Protein AF-A0A9P8KQV3-F1 (afdb_monomer_lite)

Foldseek 3Di:
DDDDDPLVPDLPFPDDDPPDDPVNSVVVSVVLVVLPVVFDAPDLPPCPPDDLVRLLVVLLVLLCVLCVLLPHHCVVQVVLSVLLSVLLSVQVLSVQPALCRGSCNVVLQVLLLVQLLVCLVPQFQKEAALNSLSSNLSSCVPPVHQDPLPDPSLVSCLQSVRNQQNNVNSVPHDPVQPHQEIEAAPHGRDGPNSDQDPPGDSVDDPDPDDDHHHRDPDHHYTDNVRDGVSSVSSVVSSVPSVPSRRPDPDPDDDDDDPVLVVVLVVLVVVLVDDDDPVVSVVSVVVSVVVVVVVVVVVVD

pLDDT: mean 70.96, std 19.81, range [28.23, 97.12]

Radius of gyration: 21.99 Å; chains: 1; bounding box: 55×60×49 Å

Structure (mmCIF, N/CA/C/O backbone):
data_AF-A0A9P8KQV3-F1
#
_entry.id   AF-A0A9P8KQV3-F1
#
loop_
_atom_site.group_PDB
_atom_site.id
_atom_site.type_symbol
_atom_site.label_atom_id
_atom_site.label_alt_id
_atom_site.label_comp_id
_atom_site.label_asym_id
_atom_site.label_entity_id
_atom_site.label_seq_id
_atom_site.pdbx_PDB_ins_code
_atom_site.Cartn_x
_atom_site.Cartn_y
_atom_site.Cartn_z
_atom_site.occupancy
_atom_site.B_iso_or_equiv
_atom_site.auth_seq_id
_atom_site.auth_comp_id
_atom_site.auth_asym_id
_atom_site.auth_atom_id
_atom_site.pdbx_PDB_model_num
ATOM 1 N N . MET A 1 1 ? 1.731 30.401 -21.287 1.00 30.38 1 MET A N 1
ATOM 2 C CA . MET A 1 1 ? 1.733 29.161 -20.480 1.00 30.38 1 MET A CA 1
ATOM 3 C C . MET A 1 1 ? 3.179 28.710 -20.386 1.00 30.38 1 MET A C 1
ATOM 5 O O . MET A 1 1 ? 3.728 28.278 -21.390 1.00 30.38 1 MET A O 1
ATOM 9 N N . SER A 1 2 ? 3.841 28.991 -19.261 1.00 29.38 2 SER A N 1
ATOM 10 C CA . SER A 1 2 ? 5.284 28.765 -19.115 1.00 29.38 2 SER A CA 1
ATOM 11 C C . SER A 1 2 ? 5.550 27.296 -18.797 1.00 29.38 2 SER A C 1
ATOM 13 O O . SER A 1 2 ? 5.055 26.784 -17.795 1.00 29.38 2 SER A O 1
ATOM 15 N N . SER A 1 3 ? 6.300 26.632 -19.675 1.00 31.38 3 SER A N 1
ATOM 16 C CA . SER A 1 3 ? 6.872 25.305 -19.456 1.00 31.38 3 SER A CA 1
ATOM 17 C C . SER A 1 3 ? 7.945 25.427 -18.379 1.00 31.38 3 SER A C 1
ATOM 19 O O . SER A 1 3 ? 9.087 25.754 -18.703 1.00 31.38 3 SER A O 1
ATOM 21 N N . ARG A 1 4 ? 7.587 25.185 -17.113 1.00 30.44 4 ARG A N 1
ATOM 22 C CA . ARG A 1 4 ? 8.593 25.062 -16.056 1.00 30.44 4 ARG A CA 1
ATOM 23 C C . ARG A 1 4 ? 9.502 23.888 -16.382 1.00 30.44 4 ARG A C 1
ATOM 25 O O . ARG A 1 4 ? 9.044 22.768 -16.611 1.00 30.44 4 ARG A O 1
ATOM 32 N N . LYS A 1 5 ? 10.785 24.191 -16.507 1.00 34.16 5 LYS A N 1
ATOM 33 C CA . LYS A 1 5 ? 11.828 23.232 -16.847 1.00 34.16 5 LYS A CA 1
ATOM 34 C C . LYS A 1 5 ? 12.205 22.465 -15.580 1.00 34.16 5 LYS A C 1
ATOM 36 O O . LYS A 1 5 ? 12.221 23.035 -14.500 1.00 34.16 5 LYS A O 1
ATOM 41 N N . TRP A 1 6 ? 12.495 21.172 -15.691 1.00 37.47 6 TRP A N 1
ATOM 42 C CA . TRP A 1 6 ? 12.699 20.282 -14.535 1.00 37.47 6 TRP A CA 1
ATOM 43 C C . TRP A 1 6 ? 13.888 20.662 -13.628 1.00 37.47 6 TRP A C 1
ATOM 45 O O . TRP A 1 6 ? 13.963 20.178 -12.507 1.00 37.47 6 TRP A O 1
ATOM 55 N N . TRP A 1 7 ? 14.774 21.558 -14.074 1.00 42.19 7 TRP A N 1
ATOM 56 C CA . TRP A 1 7 ? 15.847 22.153 -13.264 1.00 42.19 7 TRP A CA 1
ATOM 57 C C . TRP A 1 7 ? 15.416 23.384 -12.444 1.00 42.19 7 TRP A C 1
ATOM 59 O O . TRP A 1 7 ? 16.234 23.961 -11.740 1.00 42.19 7 TRP A O 1
ATOM 69 N N . GLU A 1 8 ? 14.154 23.817 -12.534 1.00 38.34 8 GLU A N 1
ATOM 70 C CA . GLU A 1 8 ? 13.587 24.900 -11.709 1.00 38.34 8 GLU A CA 1
ATOM 71 C C . GLU A 1 8 ? 13.090 24.412 -10.335 1.00 38.34 8 GLU A C 1
ATOM 73 O O . GLU A 1 8 ? 12.609 25.219 -9.544 1.00 38.34 8 GLU A O 1
ATOM 78 N N . ASN A 1 9 ? 13.216 23.114 -10.035 1.00 38.56 9 ASN A N 1
ATOM 79 C CA . ASN A 1 9 ? 13.086 22.576 -8.682 1.00 38.56 9 ASN A CA 1
ATOM 80 C C . ASN A 1 9 ? 14.498 22.297 -8.145 1.00 38.56 9 ASN A C 1
ATOM 82 O O . ASN A 1 9 ? 15.040 21.226 -8.431 1.00 38.56 9 ASN A O 1
ATOM 86 N N . PRO A 1 10 ? 15.129 23.244 -7.430 1.00 37.19 10 PRO A N 1
ATOM 87 C CA . PRO A 1 10 ? 16.448 23.008 -6.869 1.00 37.19 10 PRO A CA 1
ATOM 88 C C . PRO A 1 10 ? 16.379 21.875 -5.842 1.00 37.19 10 PRO A C 1
ATOM 90 O O . PRO A 1 10 ? 15.454 21.801 -5.032 1.00 37.19 10 PRO A O 1
ATOM 93 N N . ILE A 1 11 ? 17.396 21.013 -5.849 1.00 43.12 11 ILE A N 1
ATOM 94 C CA . ILE A 1 11 ? 17.641 19.999 -4.814 1.00 43.12 11 ILE A CA 1
ATOM 95 C C . ILE A 1 11 ? 18.286 20.686 -3.605 1.00 43.12 11 ILE A C 1
ATOM 97 O O . ILE A 1 11 ? 19.280 20.246 -3.037 1.00 43.12 11 ILE A O 1
ATOM 101 N N . VAL A 1 12 ? 17.725 21.822 -3.215 1.00 35.22 12 VAL A N 1
ATOM 102 C CA . VAL A 1 12 ? 18.048 22.421 -1.938 1.00 35.22 12 VAL A CA 1
ATOM 103 C C . VAL A 1 12 ? 17.192 21.675 -0.928 1.00 35.22 12 VAL A C 1
ATOM 105 O O . VAL A 1 12 ? 16.012 21.949 -0.715 1.00 35.22 12 VAL A O 1
ATOM 108 N N . THR A 1 13 ? 17.801 20.610 -0.417 1.00 39.94 13 THR A N 1
ATOM 109 C CA . THR A 1 13 ? 17.342 19.791 0.698 1.00 39.94 13 THR A CA 1
ATOM 110 C C . THR A 1 13 ? 16.882 20.666 1.860 1.00 39.94 13 THR A C 1
ATOM 112 O O . THR A 1 13 ? 17.369 21.778 2.046 1.00 39.94 13 THR A O 1
ATOM 115 N N . ILE A 1 14 ? 15.978 20.124 2.675 1.00 38.59 14 ILE A N 1
ATOM 116 C CA . ILE A 1 14 ? 15.282 20.760 3.810 1.00 38.59 14 ILE A CA 1
ATOM 117 C C . ILE A 1 14 ? 16.231 21.321 4.909 1.00 38.59 14 ILE A C 1
ATOM 119 O O . ILE A 1 14 ? 15.761 21.950 5.850 1.00 38.59 14 ILE A O 1
ATOM 123 N N . ASP A 1 15 ? 17.554 21.237 4.726 1.00 41.16 15 ASP A N 1
ATOM 124 C CA . ASP A 1 15 ? 18.604 21.823 5.570 1.00 41.16 15 ASP A CA 1
ATOM 125 C C . ASP A 1 15 ? 19.653 22.641 4.779 1.00 41.16 15 ASP A C 1
ATOM 127 O O . ASP A 1 15 ? 20.849 22.577 5.068 1.00 41.16 15 ASP A O 1
ATOM 131 N N . ALA A 1 16 ? 19.263 23.428 3.769 1.00 44.72 16 ALA A N 1
ATOM 132 C CA . ALA A 1 16 ? 20.151 24.515 3.342 1.00 44.72 16 ALA A CA 1
ATOM 133 C C . ALA A 1 16 ? 20.373 25.467 4.528 1.00 44.72 16 ALA A C 1
ATOM 135 O O . ALA A 1 16 ? 19.387 25.918 5.127 1.00 44.72 16 ALA A O 1
ATOM 136 N N . PRO A 1 17 ? 21.626 25.821 4.869 1.00 48.84 17 PRO A N 1
ATOM 137 C CA . PRO A 1 17 ? 21.883 26.977 5.711 1.00 48.84 17 PRO A CA 1
ATOM 138 C C . PRO A 1 17 ? 21.038 28.144 5.201 1.00 48.84 17 PRO A C 1
ATOM 140 O O . PRO A 1 17 ? 21.088 28.472 4.016 1.00 48.84 17 PRO A O 1
ATOM 143 N N . ARG A 1 18 ? 20.251 28.770 6.085 1.00 54.28 18 ARG A N 1
ATOM 144 C CA . ARG A 1 18 ? 19.343 29.885 5.737 1.00 54.28 18 ARG A CA 1
ATOM 145 C C . ARG A 1 18 ? 20.077 31.115 5.176 1.00 54.28 18 ARG A C 1
ATOM 147 O O . ARG A 1 18 ? 19.432 32.078 4.769 1.00 54.28 18 ARG A O 1
ATOM 154 N N . ASP A 1 19 ? 21.403 31.038 5.132 1.00 61.66 19 ASP A N 1
ATOM 155 C CA . ASP A 1 19 ? 22.348 32.103 4.849 1.00 61.66 19 ASP A CA 1
ATOM 156 C C . ASP A 1 19 ? 23.247 31.751 3.643 1.00 61.66 19 ASP A C 1
ATOM 158 O O . ASP A 1 19 ? 24.305 32.355 3.467 1.00 61.66 19 ASP A O 1
ATOM 162 N N . LEU A 1 20 ? 22.874 30.750 2.833 1.00 56.66 20 LEU A N 1
ATOM 163 C CA . LEU A 1 20 ? 23.585 30.447 1.590 1.00 56.66 20 LEU A CA 1
ATOM 164 C C . LEU A 1 20 ? 23.499 31.649 0.644 1.00 56.66 20 LEU A C 1
ATOM 166 O O . LEU A 1 20 ? 22.420 32.076 0.233 1.00 56.66 20 LEU A O 1
ATOM 170 N N . ASP A 1 21 ? 24.663 32.199 0.316 1.00 77.44 21 ASP A N 1
ATOM 171 C CA . ASP A 1 21 ? 24.817 33.229 -0.702 1.00 77.44 21 ASP A CA 1
ATOM 172 C C . ASP A 1 21 ? 24.262 32.710 -2.048 1.00 77.44 21 ASP A C 1
ATOM 174 O O . ASP A 1 21 ? 24.645 31.612 -2.468 1.00 77.44 21 ASP A O 1
ATOM 178 N N . PRO A 1 22 ? 23.381 33.454 -2.749 1.00 75.25 22 PRO A N 1
ATOM 179 C CA . PRO A 1 22 ? 22.820 33.029 -4.035 1.00 75.25 22 PRO A CA 1
ATOM 180 C C . PRO A 1 22 ? 23.866 32.613 -5.078 1.00 75.25 22 PRO A C 1
ATOM 182 O O . PRO A 1 22 ? 23.593 31.786 -5.951 1.00 75.25 22 PRO A O 1
ATOM 185 N N . GLU A 1 23 ? 25.073 33.180 -5.012 1.00 73.69 23 GLU A N 1
ATOM 186 C CA . GLU A 1 23 ? 26.164 32.798 -5.908 1.00 73.69 23 GLU A CA 1
ATOM 187 C C . GLU A 1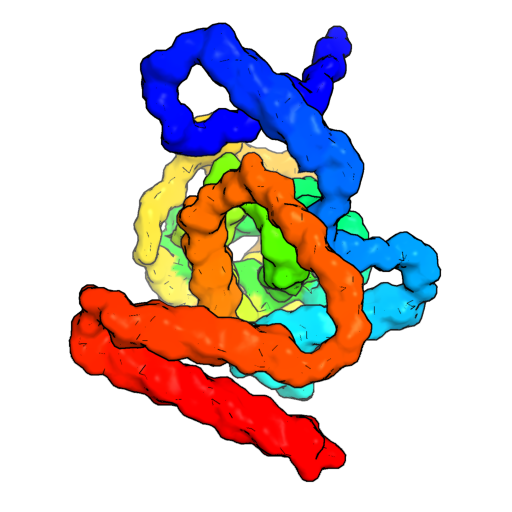 23 ? 26.748 31.418 -5.566 1.00 73.69 23 GLU A C 1
ATOM 189 O O . GLU A 1 23 ? 27.017 30.624 -6.472 1.00 73.69 23 GLU A O 1
ATOM 194 N N . GLN A 1 24 ? 26.851 31.095 -4.276 1.00 68.50 24 GLN A N 1
ATOM 195 C CA . GLN A 1 24 ? 27.268 29.786 -3.774 1.00 68.50 24 GLN A CA 1
ATOM 196 C C . GLN A 1 24 ? 26.239 28.703 -4.135 1.00 68.50 24 GLN A C 1
ATOM 198 O O . GLN A 1 24 ? 26.609 27.656 -4.666 1.00 68.50 24 GLN A O 1
ATOM 203 N N . GLU A 1 25 ? 24.945 28.985 -3.953 1.00 65.50 25 GLU A N 1
ATOM 204 C CA . GLU A 1 25 ? 23.854 28.081 -4.345 1.00 65.50 25 GLU A CA 1
ATOM 205 C C . GLU A 1 25 ? 23.888 27.773 -5.853 1.00 65.50 25 GLU A C 1
ATOM 207 O O . GLU A 1 25 ? 23.725 26.626 -6.278 1.00 65.50 25 GLU A O 1
ATOM 212 N N . ARG A 1 26 ? 24.142 28.787 -6.693 1.00 73.38 26 ARG A N 1
ATOM 213 C CA . ARG A 1 26 ? 24.277 28.592 -8.143 1.00 73.38 26 ARG A CA 1
ATOM 214 C C . ARG A 1 26 ? 25.461 27.685 -8.484 1.00 73.38 26 ARG A C 1
ATOM 216 O O . ARG A 1 26 ? 25.313 26.802 -9.328 1.00 73.38 26 ARG A O 1
ATOM 223 N N . LEU A 1 27 ? 26.617 27.900 -7.856 1.00 73.38 27 LEU A N 1
ATOM 224 C CA . LEU A 1 27 ? 27.826 27.107 -8.104 1.00 73.38 27 LEU A CA 1
ATOM 225 C C . LEU A 1 27 ? 27.640 25.643 -7.693 1.00 73.38 27 LEU A C 1
ATOM 227 O O . LEU A 1 27 ? 27.988 24.749 -8.464 1.00 73.38 27 LEU A O 1
ATOM 231 N N . GLU A 1 28 ? 27.032 25.398 -6.534 1.00 62.53 28 GLU A N 1
ATOM 232 C CA . GLU A 1 28 ? 26.744 24.048 -6.040 1.00 62.53 28 GLU A CA 1
ATOM 233 C C . GLU A 1 28 ? 25.730 23.321 -6.936 1.00 62.53 28 GLU A C 1
ATOM 235 O O . GLU A 1 28 ? 25.930 22.155 -7.285 1.00 62.53 28 GLU A O 1
ATOM 240 N N . ASN A 1 29 ? 24.693 24.021 -7.408 1.00 60.88 29 ASN A N 1
ATOM 241 C CA . ASN A 1 29 ? 23.736 23.475 -8.371 1.00 60.88 29 ASN A CA 1
ATOM 242 C C . ASN A 1 29 ? 24.379 23.169 -9.737 1.00 60.88 29 ASN A C 1
ATOM 244 O O . ASN A 1 29 ? 24.060 22.152 -10.356 1.00 60.88 29 ASN A O 1
ATOM 248 N N . GLU A 1 30 ? 25.299 24.010 -10.221 1.00 70.44 30 GLU A N 1
ATOM 249 C CA . GLU A 1 30 ? 26.054 23.754 -11.456 1.00 70.44 30 GLU A CA 1
ATOM 250 C C . GLU A 1 30 ? 27.018 22.566 -11.312 1.00 70.44 30 GLU A C 1
ATOM 252 O O . GLU A 1 30 ? 27.188 21.785 -12.253 1.00 70.44 30 GLU A O 1
ATOM 257 N N . GLU A 1 31 ? 27.652 22.409 -10.150 1.00 63.47 31 GLU A N 1
ATOM 258 C CA . GLU A 1 31 ? 28.525 21.276 -9.845 1.00 63.47 31 GLU A CA 1
ATOM 259 C C . GLU A 1 31 ? 27.729 19.972 -9.733 1.00 63.47 31 GLU A C 1
ATOM 261 O O . GLU A 1 31 ? 28.084 18.971 -10.362 1.00 63.47 31 GLU A O 1
ATOM 266 N N . TYR A 1 32 ? 26.592 20.002 -9.040 1.00 57.72 32 TYR A N 1
ATOM 267 C CA . TYR A 1 32 ? 25.662 18.882 -8.986 1.00 57.72 32 TYR A CA 1
ATOM 268 C C . TYR A 1 32 ? 25.134 18.508 -10.378 1.00 57.72 32 TYR A C 1
ATOM 270 O O . TYR A 1 32 ? 25.142 17.334 -10.753 1.00 57.72 32 TYR A O 1
ATOM 278 N N . ALA A 1 33 ? 24.755 19.494 -11.198 1.00 60.09 33 ALA A N 1
ATOM 279 C CA . ALA A 1 33 ? 24.315 19.253 -12.569 1.00 60.09 33 ALA A CA 1
ATOM 280 C C . ALA A 1 33 ? 25.393 18.534 -13.392 1.00 60.09 33 ALA A C 1
ATOM 282 O O . ALA A 1 33 ? 25.069 17.593 -14.114 1.00 60.09 33 ALA A O 1
ATOM 283 N N . LYS A 1 34 ? 26.673 18.912 -13.245 1.00 68.94 34 LYS A N 1
ATOM 284 C CA . LYS A 1 34 ? 27.807 18.221 -13.890 1.00 68.94 34 LYS A CA 1
ATOM 285 C C . LYS A 1 34 ? 27.967 16.786 -13.392 1.00 68.94 34 LYS A C 1
ATOM 287 O O . LYS A 1 34 ? 28.206 15.900 -14.206 1.00 68.94 34 LYS A O 1
ATOM 292 N N . LEU A 1 35 ? 27.807 16.553 -12.090 1.00 55.28 35 LEU A N 1
ATOM 293 C CA . LEU A 1 35 ? 27.873 15.218 -11.491 1.00 55.28 35 LEU A CA 1
ATOM 294 C C . LEU A 1 35 ? 26.721 14.305 -11.956 1.00 55.28 35 LEU A C 1
ATOM 296 O O . LEU A 1 35 ? 26.889 13.088 -12.025 1.00 55.28 35 LEU A O 1
ATOM 300 N N . MET A 1 36 ? 25.576 14.881 -12.328 1.00 48.97 36 MET A N 1
ATOM 301 C CA . MET A 1 36 ? 24.421 14.152 -12.861 1.00 48.97 36 MET A CA 1
ATOM 302 C C . MET A 1 36 ? 24.525 13.824 -14.358 1.00 48.97 36 MET A C 1
ATOM 304 O O . MET A 1 36 ? 23.830 12.920 -14.832 1.00 48.97 36 MET A O 1
ATOM 308 N N . VAL A 1 37 ? 25.394 14.498 -15.124 1.00 47.91 37 VAL A N 1
ATOM 309 C CA . VAL A 1 37 ? 25.596 14.185 -16.549 1.00 47.91 37 VAL A CA 1
ATOM 310 C C . VAL A 1 37 ? 26.218 12.792 -16.688 1.00 47.91 37 VAL A C 1
ATOM 312 O O . VAL A 1 37 ? 27.402 12.587 -16.444 1.00 47.91 37 VAL A O 1
ATOM 315 N N . GLY A 1 38 ? 25.411 11.819 -17.116 1.00 43.44 38 GLY A N 1
ATOM 316 C CA . GLY A 1 38 ? 25.844 10.434 -17.331 1.00 43.44 38 GLY A CA 1
ATOM 317 C C . GLY A 1 38 ? 25.706 9.519 -16.111 1.00 43.44 38 GLY A C 1
ATOM 318 O O . GLY A 1 38 ? 25.962 8.319 -16.232 1.00 43.44 38 GLY A O 1
ATOM 319 N N . TYR A 1 39 ? 25.245 10.036 -14.968 1.00 42.56 39 TYR A N 1
ATOM 320 C CA . TYR A 1 39 ? 24.884 9.200 -13.828 1.00 42.56 39 TYR A CA 1
ATOM 321 C C . TYR A 1 39 ? 23.640 8.368 -14.164 1.00 42.56 39 TYR A C 1
ATOM 323 O O . TYR A 1 39 ? 22.553 8.898 -14.398 1.00 42.56 39 TYR A O 1
ATOM 331 N N . ARG A 1 40 ? 23.797 7.041 -14.193 1.00 45.00 40 ARG A N 1
ATOM 332 C CA . ARG A 1 40 ? 22.670 6.106 -14.127 1.00 45.00 40 ARG A CA 1
ATOM 333 C C . ARG A 1 40 ? 22.486 5.731 -12.660 1.00 45.00 40 ARG A C 1
ATOM 335 O O . ARG A 1 40 ? 23.416 5.141 -12.105 1.00 45.00 40 ARG A O 1
ATOM 342 N N . PRO A 1 41 ? 21.328 6.024 -12.044 1.00 47.62 41 PRO A N 1
ATOM 343 C CA . PRO A 1 41 ? 21.047 5.597 -10.682 1.00 47.62 41 PRO A CA 1
ATOM 344 C C . PRO A 1 41 ? 21.327 4.095 -10.548 1.00 47.62 41 PRO A C 1
ATOM 346 O O . PRO A 1 41 ? 20.946 3.329 -11.448 1.00 47.62 41 PRO A O 1
ATOM 349 N N . PRO A 1 42 ? 21.997 3.641 -9.476 1.00 39.28 42 PRO A N 1
ATOM 350 C CA . PRO A 1 42 ? 22.219 2.226 -9.264 1.00 39.28 42 PRO A CA 1
ATOM 351 C C . PRO A 1 42 ? 20.855 1.529 -9.201 1.00 39.28 42 PRO A C 1
ATOM 353 O O . PRO A 1 42 ? 20.088 1.701 -8.261 1.00 39.28 42 PRO A O 1
ATOM 356 N N . SER A 1 43 ? 20.570 0.719 -10.225 1.00 41.69 43 SER A N 1
ATOM 357 C CA . SER A 1 43 ? 19.449 -0.228 -10.323 1.00 41.69 43 SER A CA 1
ATOM 358 C C . SER A 1 43 ? 18.045 0.272 -10.707 1.00 41.69 43 SER A C 1
ATOM 360 O O . SER A 1 43 ? 17.048 -0.340 -10.319 1.00 41.69 43 SER A O 1
ATOM 362 N N . ALA A 1 44 ? 17.913 1.212 -11.645 1.00 44.97 44 ALA A N 1
ATOM 363 C CA . ALA A 1 44 ? 16.771 1.090 -12.557 1.00 44.97 44 ALA A CA 1
ATOM 364 C C . ALA A 1 44 ? 17.015 -0.159 -13.425 1.00 44.97 44 ALA A C 1
ATOM 366 O O . ALA A 1 44 ? 17.629 -0.064 -14.484 1.00 44.97 44 ALA A O 1
ATOM 367 N N . ARG A 1 45 ? 16.631 -1.360 -12.948 1.00 53.91 45 ARG A N 1
ATOM 368 C CA . ARG A 1 45 ? 16.526 -2.538 -13.827 1.00 53.91 45 ARG A CA 1
ATOM 369 C C . ARG A 1 45 ? 15.651 -2.094 -14.982 1.00 53.91 45 ARG A C 1
ATOM 371 O O . ARG A 1 45 ? 14.478 -1.805 -14.760 1.00 53.91 45 ARG A O 1
ATOM 378 N N . ASP A 1 46 ? 16.251 -1.925 -16.147 1.00 58.09 46 ASP A N 1
ATOM 379 C CA . ASP A 1 46 ? 15.528 -1.481 -17.316 1.00 58.09 46 ASP A CA 1
ATOM 380 C C . ASP A 1 46 ? 14.605 -2.632 -17.716 1.00 58.09 46 ASP A C 1
ATOM 382 O O . ASP A 1 46 ? 15.059 -3.683 -18.162 1.00 58.09 46 ASP A O 1
ATOM 386 N N . TYR A 1 47 ? 13.317 -2.476 -17.418 1.00 66.31 47 TYR A N 1
ATOM 387 C CA . TYR A 1 47 ? 12.292 -3.446 -17.786 1.00 66.31 47 TYR A CA 1
ATOM 388 C C . TYR A 1 47 ? 11.789 -3.192 -19.215 1.00 66.31 47 TYR A C 1
ATOM 390 O O . TYR A 1 47 ? 10.802 -3.793 -19.633 1.00 66.31 47 TYR A O 1
ATOM 398 N N . THR A 1 48 ? 12.445 -2.314 -19.988 1.00 65.31 48 THR A N 1
ATOM 399 C CA . THR A 1 48 ? 12.125 -2.157 -21.406 1.00 65.31 48 THR A CA 1
ATOM 400 C C . THR A 1 48 ? 12.382 -3.464 -22.161 1.00 65.31 48 THR A C 1
ATOM 402 O O . THR A 1 48 ? 13.418 -4.110 -22.023 1.00 65.31 48 THR A O 1
ATOM 405 N N . GLY A 1 49 ? 11.396 -3.888 -22.955 1.00 68.50 49 GLY A N 1
ATOM 406 C CA . GLY A 1 49 ? 11.510 -5.068 -23.815 1.00 68.50 49 GLY A CA 1
ATOM 407 C C . GLY A 1 49 ? 11.225 -6.421 -23.153 1.00 68.50 49 GLY A C 1
ATOM 408 O O . GLY A 1 49 ? 11.402 -7.440 -23.818 1.00 68.50 49 GLY A O 1
ATOM 409 N N . ILE A 1 50 ? 10.757 -6.469 -21.898 1.00 80.12 50 ILE A N 1
ATOM 410 C CA . ILE A 1 50 ? 10.272 -7.729 -21.306 1.00 80.12 50 ILE A CA 1
ATOM 411 C C . ILE A 1 50 ? 8.930 -8.144 -21.925 1.00 80.12 50 ILE A C 1
ATOM 413 O O . ILE A 1 50 ? 8.089 -7.301 -22.247 1.00 80.12 50 ILE A O 1
ATOM 417 N N . SER A 1 51 ? 8.710 -9.451 -22.092 1.00 85.06 51 SER A N 1
ATOM 418 C CA . SER A 1 51 ? 7.419 -9.955 -22.575 1.00 85.06 51 SER A CA 1
ATOM 419 C C . SER A 1 51 ? 6.313 -9.743 -21.532 1.00 85.06 51 SER A C 1
ATOM 421 O O . SER A 1 51 ? 6.580 -9.567 -20.341 1.00 85.06 51 SER A O 1
ATOM 423 N N . LYS A 1 52 ? 5.045 -9.811 -21.957 1.00 83.62 52 LYS A N 1
ATOM 424 C CA . LYS A 1 52 ? 3.896 -9.730 -21.037 1.00 83.62 52 LYS A CA 1
ATOM 425 C C . LYS A 1 52 ? 3.954 -10.812 -19.948 1.00 83.62 52 LYS A C 1
ATOM 427 O O . LYS A 1 52 ? 3.691 -10.523 -18.788 1.00 83.62 52 LYS A O 1
ATOM 432 N N . GLU A 1 53 ? 4.343 -12.029 -20.316 1.00 86.31 53 GLU A N 1
ATOM 433 C CA . GLU A 1 53 ? 4.480 -13.167 -19.396 1.00 86.31 53 GLU A CA 1
ATOM 434 C C . GLU A 1 53 ? 5.608 -12.941 -18.381 1.00 86.31 53 GLU A C 1
ATOM 436 O O . GLU A 1 53 ? 5.457 -13.222 -17.194 1.00 86.31 53 GLU A O 1
ATOM 441 N N . GLN A 1 54 ? 6.732 -12.372 -18.827 1.00 86.88 54 GLN A N 1
ATOM 442 C CA . GLN A 1 54 ? 7.841 -12.012 -17.942 1.00 86.88 54 GLN A CA 1
ATOM 443 C C . GLN A 1 54 ? 7.466 -10.871 -16.992 1.00 86.88 54 GLN A C 1
ATOM 445 O O . GLN A 1 54 ? 7.859 -10.900 -15.827 1.00 86.88 54 GLN A O 1
ATOM 450 N N . HIS A 1 55 ? 6.694 -9.889 -17.466 1.00 85.81 55 HIS A N 1
ATOM 451 C CA . HIS A 1 55 ? 6.169 -8.805 -16.636 1.00 85.81 55 HIS A CA 1
ATOM 452 C C . HIS A 1 55 ? 5.289 -9.354 -15.509 1.00 85.81 55 HIS A C 1
ATOM 454 O O . HIS A 1 55 ? 5.495 -9.015 -14.344 1.00 85.81 55 HIS A O 1
ATOM 460 N N . GLU A 1 56 ? 4.355 -10.246 -15.836 1.00 92.12 56 GLU A N 1
ATOM 461 C CA . GLU A 1 56 ? 3.465 -10.867 -14.856 1.00 92.12 56 GLU A CA 1
ATOM 462 C C . GLU A 1 56 ? 4.237 -11.714 -13.834 1.00 92.12 56 GLU A C 1
ATOM 464 O O . GLU A 1 56 ? 4.061 -11.523 -12.632 1.00 92.12 56 GLU A O 1
ATOM 469 N N . ALA A 1 57 ? 5.168 -12.562 -14.285 1.00 92.12 57 ALA A N 1
ATOM 470 C CA . ALA A 1 57 ? 5.991 -13.387 -13.399 1.00 92.12 57 ALA A CA 1
ATOM 471 C C . ALA A 1 57 ? 6.862 -12.551 -12.440 1.00 92.12 57 ALA A C 1
ATOM 473 O O . ALA A 1 57 ? 7.034 -12.899 -11.269 1.00 92.12 57 ALA A O 1
ATOM 474 N N . GLN A 1 58 ? 7.399 -11.421 -12.908 1.00 90.88 58 GLN A N 1
ATOM 475 C CA . GLN A 1 58 ? 8.171 -10.510 -12.062 1.00 90.88 58 GLN A CA 1
ATOM 476 C C . GLN A 1 58 ? 7.283 -9.789 -11.044 1.00 90.88 58 GLN A C 1
ATOM 478 O O . GLN A 1 58 ? 7.642 -9.729 -9.867 1.00 90.88 58 GLN A O 1
ATOM 483 N N . CYS A 1 59 ? 6.109 -9.298 -11.457 1.00 93.44 59 CYS A N 1
ATOM 484 C CA . CYS A 1 59 ? 5.114 -8.748 -10.535 1.00 93.44 59 CYS A CA 1
ATOM 485 C C . CYS A 1 59 ? 4.696 -9.785 -9.485 1.00 93.44 59 CYS A C 1
ATOM 487 O O . CYS A 1 59 ? 4.628 -9.457 -8.303 1.00 93.44 59 CYS A O 1
ATOM 489 N N . GLN A 1 60 ? 4.498 -11.043 -9.881 1.00 96.31 60 GLN A N 1
ATOM 490 C CA . GLN A 1 60 ? 4.171 -12.133 -8.967 1.00 96.31 60 GLN A CA 1
ATOM 491 C C . GLN A 1 60 ? 5.251 -12.337 -7.896 1.00 96.31 60 GLN A C 1
ATOM 493 O O . GLN A 1 60 ? 4.926 -12.414 -6.712 1.00 96.31 60 GLN A O 1
ATOM 498 N N . ALA A 1 61 ? 6.529 -12.371 -8.283 1.00 93.81 61 ALA A N 1
ATOM 499 C CA . ALA A 1 61 ? 7.635 -12.505 -7.334 1.00 93.81 61 ALA A CA 1
ATOM 500 C C . ALA A 1 61 ? 7.719 -11.317 -6.356 1.00 93.81 61 ALA A C 1
ATOM 502 O O . ALA A 1 61 ? 7.971 -11.494 -5.165 1.00 93.81 61 ALA A O 1
ATOM 503 N N . LEU A 1 62 ? 7.477 -10.100 -6.842 1.00 92.94 62 LEU A N 1
ATOM 504 C CA . LEU A 1 62 ? 7.496 -8.887 -6.022 1.00 92.94 62 LEU A CA 1
ATOM 505 C C . LEU A 1 62 ? 6.334 -8.824 -5.028 1.00 92.94 62 LEU A C 1
ATOM 507 O O . LEU A 1 62 ? 6.526 -8.455 -3.867 1.00 92.94 62 LEU A O 1
ATOM 511 N N . VAL A 1 63 ? 5.141 -9.228 -5.461 1.00 96.19 63 VAL A N 1
ATOM 512 C CA . VAL A 1 63 ? 3.979 -9.350 -4.578 1.00 96.19 63 VAL A CA 1
ATOM 513 C C . VAL A 1 63 ? 4.220 -10.443 -3.538 1.00 96.19 63 VAL A C 1
ATOM 515 O O . VAL A 1 63 ? 3.933 -10.215 -2.369 1.00 96.19 63 VAL A O 1
ATOM 518 N N . ALA A 1 64 ? 4.828 -11.577 -3.903 1.00 95.94 64 ALA A N 1
ATOM 519 C CA . ALA A 1 64 ? 5.174 -12.629 -2.939 1.00 95.94 64 ALA A CA 1
ATOM 520 C C . ALA A 1 64 ? 6.144 -12.119 -1.862 1.00 95.94 64 ALA A C 1
ATOM 522 O O . ALA A 1 64 ? 5.901 -12.296 -0.670 1.00 95.94 64 ALA A O 1
ATOM 523 N N . ASN A 1 65 ? 7.186 -11.386 -2.263 1.00 92.25 65 ASN A N 1
ATOM 524 C CA . ASN A 1 65 ? 8.091 -10.731 -1.317 1.00 92.25 65 ASN A CA 1
ATOM 525 C C . ASN A 1 65 ? 7.358 -9.728 -0.415 1.00 92.25 65 ASN A C 1
ATOM 527 O O . ASN A 1 65 ? 7.671 -9.620 0.768 1.00 92.25 65 ASN A O 1
ATOM 531 N N . THR A 1 66 ? 6.375 -9.008 -0.959 1.00 94.69 66 THR A N 1
ATOM 532 C CA . THR A 1 66 ? 5.564 -8.055 -0.192 1.00 94.69 66 THR A CA 1
ATOM 533 C C . THR A 1 66 ? 4.691 -8.764 0.843 1.00 94.69 66 THR A C 1
ATOM 535 O O . THR A 1 66 ? 4.652 -8.323 1.986 1.00 94.69 66 THR A O 1
ATOM 538 N N . PHE A 1 67 ? 4.064 -9.888 0.482 1.00 94.69 67 PHE A N 1
ATOM 539 C CA . PHE A 1 67 ? 3.312 -10.741 1.409 1.00 94.69 67 PHE A CA 1
ATOM 540 C C . PHE A 1 67 ? 4.203 -11.241 2.554 1.00 94.69 67 PHE A C 1
ATOM 542 O O . PHE A 1 67 ? 3.856 -11.086 3.721 1.00 94.69 67 PHE A O 1
ATOM 549 N N . HIS A 1 68 ? 5.409 -11.722 2.244 1.00 92.00 68 HIS A N 1
ATOM 550 C CA . HIS A 1 68 ? 6.367 -12.131 3.273 1.00 92.00 68 HIS A CA 1
ATOM 551 C C . HIS A 1 68 ? 6.840 -10.970 4.159 1.00 92.00 68 HIS A C 1
ATOM 553 O O . HIS A 1 68 ? 7.057 -11.158 5.352 1.00 92.00 68 HIS A O 1
ATOM 559 N N . MET A 1 69 ? 6.977 -9.759 3.612 1.00 88.88 69 MET A N 1
ATOM 560 C CA . MET A 1 69 ? 7.357 -8.562 4.373 1.00 88.88 69 MET A CA 1
ATOM 561 C C . MET A 1 69 ? 6.293 -8.137 5.397 1.00 88.88 69 MET A C 1
ATOM 563 O O . MET A 1 69 ? 6.634 -7.514 6.406 1.00 88.88 69 MET A O 1
ATOM 567 N N . ILE A 1 70 ? 5.030 -8.484 5.144 1.00 91.88 70 ILE A N 1
ATOM 568 C CA . ILE A 1 70 ? 3.906 -8.314 6.075 1.00 91.88 70 ILE A CA 1
ATOM 569 C C . ILE A 1 70 ? 3.562 -9.613 6.824 1.00 91.88 70 ILE A C 1
ATOM 571 O O . ILE A 1 70 ? 2.497 -9.696 7.420 1.00 91.88 70 ILE A O 1
ATOM 575 N N . GLU A 1 71 ? 4.463 -10.600 6.774 1.00 90.81 71 GLU A N 1
ATOM 576 C CA . GLU A 1 71 ? 4.389 -11.930 7.401 1.00 90.81 71 GLU A CA 1
ATOM 577 C C . GLU A 1 71 ? 3.094 -12.719 7.116 1.00 90.81 71 GLU A C 1
ATOM 579 O O . GLU A 1 71 ? 2.626 -13.495 7.945 1.00 90.81 71 GLU A O 1
ATOM 584 N N . ILE A 1 72 ? 2.545 -12.570 5.906 1.00 93.12 72 ILE A N 1
ATOM 585 C CA . ILE A 1 72 ? 1.438 -13.389 5.394 1.00 93.12 72 ILE A CA 1
ATOM 586 C C . ILE A 1 72 ? 1.970 -14.416 4.389 1.00 93.12 72 ILE A C 1
ATOM 588 O O . ILE A 1 72 ? 2.784 -14.085 3.520 1.00 93.12 72 ILE A O 1
ATOM 592 N N . ASP A 1 73 ? 1.483 -15.659 4.465 1.00 94.44 73 ASP A N 1
ATOM 593 C CA . ASP A 1 73 ? 1.729 -16.660 3.426 1.00 94.44 73 ASP A CA 1
ATOM 594 C C . ASP A 1 73 ? 0.765 -16.436 2.240 1.00 94.44 73 ASP A C 1
ATOM 596 O O . ASP A 1 73 ? -0.459 -16.526 2.398 1.00 94.44 73 ASP A O 1
ATOM 600 N N . PRO A 1 74 ? 1.263 -16.140 1.023 1.00 94.62 74 PRO A N 1
ATOM 601 C CA . PRO A 1 74 ? 0.402 -15.989 -0.149 1.00 94.62 74 PRO A CA 1
ATOM 602 C C . PRO A 1 74 ? -0.391 -17.261 -0.494 1.00 94.62 74 PRO A C 1
ATOM 604 O O . PRO A 1 74 ? -1.426 -17.160 -1.161 1.00 94.62 74 PRO A O 1
ATOM 607 N N . ALA A 1 75 ? 0.059 -18.443 -0.057 1.00 95.81 75 ALA A N 1
ATOM 608 C CA . ALA A 1 75 ? -0.636 -19.707 -0.280 1.00 95.81 75 ALA A CA 1
ATOM 609 C C . ALA A 1 75 ? -1.973 -19.797 0.471 1.00 95.81 75 ALA A C 1
ATOM 611 O O . ALA A 1 75 ? -2.900 -20.420 -0.052 1.00 95.81 75 ALA A O 1
ATOM 612 N N . ASP A 1 76 ? -2.095 -19.130 1.622 1.00 96.38 76 ASP A N 1
ATOM 613 C CA . ASP A 1 76 ? -3.321 -19.097 2.430 1.00 96.38 76 ASP A CA 1
ATOM 614 C C . ASP A 1 76 ? -4.353 -18.101 1.874 1.00 96.38 76 ASP A C 1
ATOM 616 O O . ASP A 1 76 ? -5.557 -18.237 2.086 1.00 96.38 76 ASP A O 1
ATOM 620 N N . HIS A 1 77 ? -3.898 -17.132 1.072 1.00 96.25 77 HIS A N 1
ATOM 621 C CA . HIS A 1 77 ? -4.716 -16.041 0.534 1.00 96.25 77 HIS A CA 1
ATOM 622 C C . HIS A 1 77 ? -4.654 -15.956 -1.001 1.00 96.25 77 HIS A C 1
ATOM 624 O O . HIS A 1 77 ? -4.588 -14.867 -1.574 1.00 96.25 77 HIS A O 1
ATOM 630 N N . GLN A 1 78 ? -4.703 -17.097 -1.702 1.00 96.38 78 GLN A N 1
ATOM 631 C CA . GLN A 1 78 ? -4.413 -17.177 -3.148 1.00 96.38 78 GLN A CA 1
ATOM 632 C C . GLN A 1 78 ? -5.246 -16.232 -4.025 1.00 96.38 78 GLN A C 1
ATOM 634 O O . GLN A 1 78 ? -4.729 -15.656 -4.984 1.00 96.38 78 GLN A O 1
ATOM 639 N N . ALA A 1 79 ? -6.540 -16.074 -3.730 1.00 95.00 79 ALA A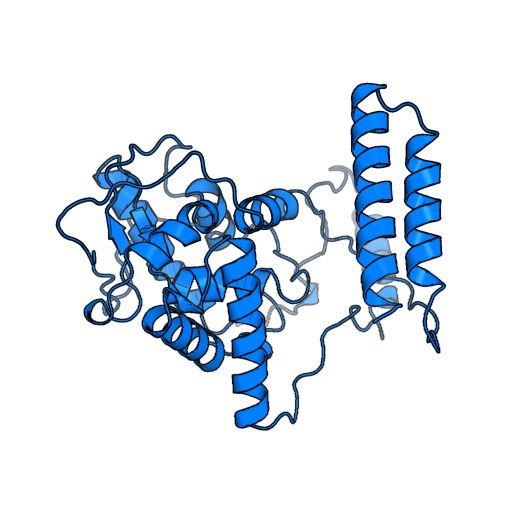 N 1
ATOM 640 C CA . ALA A 1 79 ? -7.417 -15.196 -4.503 1.00 95.00 79 ALA A CA 1
ATOM 641 C C . ALA A 1 79 ? -7.026 -13.717 -4.337 1.00 95.0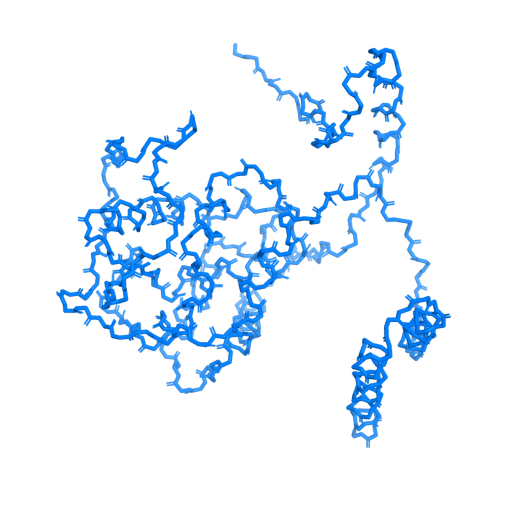0 79 ALA A C 1
ATOM 643 O O . ALA A 1 79 ? -6.894 -13.000 -5.332 1.00 95.00 79 ALA A O 1
ATOM 644 N N . CYS A 1 80 ? -6.765 -13.293 -3.097 1.00 96.00 80 CYS A N 1
ATOM 645 C CA . CYS A 1 80 ? -6.268 -11.957 -2.780 1.00 96.00 80 CYS A CA 1
ATOM 646 C C . CYS A 1 80 ? -4.894 -11.720 -3.417 1.00 96.00 80 CYS A C 1
ATOM 648 O O . CYS A 1 80 ? -4.677 -10.703 -4.074 1.00 96.00 80 CYS A O 1
ATOM 650 N N . PHE A 1 81 ? -3.987 -12.692 -3.289 1.00 97.12 81 PHE A N 1
ATOM 651 C CA . PHE A 1 81 ? -2.654 -12.653 -3.880 1.00 97.12 81 PHE A CA 1
ATOM 652 C C . PHE A 1 81 ? -2.712 -12.405 -5.390 1.00 97.12 81 PHE A C 1
ATOM 654 O O . PHE A 1 81 ? -2.108 -11.451 -5.877 1.00 97.12 81 PHE A O 1
ATOM 661 N N . ARG A 1 82 ? -3.507 -13.190 -6.132 1.00 96.44 82 ARG A N 1
ATOM 662 C CA . ARG A 1 82 ? -3.694 -12.996 -7.581 1.00 96.44 82 ARG A CA 1
ATOM 663 C C . ARG A 1 82 ? -4.209 -11.596 -7.907 1.00 96.44 82 ARG A C 1
ATOM 665 O O . ARG A 1 82 ? -3.695 -10.957 -8.814 1.00 96.44 82 ARG A O 1
ATOM 672 N N . LYS A 1 83 ? -5.158 -11.075 -7.126 1.00 95.75 83 LYS A N 1
ATOM 673 C CA . LYS A 1 83 ? -5.685 -9.716 -7.323 1.00 95.75 83 LYS A CA 1
ATOM 674 C C . LYS A 1 83 ? -4.664 -8.619 -7.034 1.00 95.75 83 LYS A C 1
ATOM 676 O O . LYS A 1 83 ? -4.679 -7.589 -7.706 1.00 95.75 83 LYS A O 1
ATOM 681 N N . CYS A 1 84 ? -3.754 -8.842 -6.091 1.00 96.75 84 CYS A N 1
ATOM 682 C CA . CYS A 1 84 ? -2.622 -7.949 -5.864 1.00 96.75 84 CYS A CA 1
ATOM 683 C C . CYS A 1 84 ? -1.644 -7.977 -7.051 1.00 96.75 84 CYS A C 1
ATOM 685 O O . CYS A 1 84 ? -1.202 -6.921 -7.497 1.00 96.75 84 CYS A O 1
ATOM 687 N N . VAL A 1 85 ? -1.365 -9.159 -7.619 1.00 96.81 85 VAL A N 1
ATOM 688 C CA . VAL A 1 85 ? -0.553 -9.292 -8.845 1.00 96.81 85 VAL A CA 1
ATOM 689 C C . VAL A 1 85 ? -1.201 -8.557 -10.017 1.00 96.81 85 VAL A C 1
ATOM 691 O O . VAL A 1 85 ? -0.539 -7.727 -10.642 1.00 96.81 85 VAL A O 1
ATOM 694 N N . ASP A 1 86 ? -2.497 -8.779 -10.258 1.00 95.44 86 ASP A N 1
ATOM 695 C CA . ASP A 1 86 ? -3.265 -8.087 -11.300 1.00 95.44 86 ASP A CA 1
ATOM 696 C C . ASP A 1 86 ? -3.146 -6.561 -11.154 1.00 95.44 86 ASP A C 1
ATOM 698 O O . ASP A 1 86 ? -2.871 -5.854 -12.126 1.00 95.44 86 ASP A O 1
ATOM 702 N N . LYS A 1 87 ? -3.302 -6.041 -9.926 1.00 95.12 87 LYS A N 1
ATOM 703 C CA . LYS A 1 87 ? -3.182 -4.607 -9.620 1.00 95.12 87 LYS A CA 1
ATOM 704 C C . LYS A 1 87 ? -1.774 -4.082 -9.908 1.00 95.12 87 LYS A C 1
ATOM 706 O O . LYS A 1 87 ? -1.645 -3.015 -10.513 1.00 95.12 87 LYS A O 1
ATOM 711 N N . CYS A 1 88 ? -0.725 -4.818 -9.537 1.00 95.06 88 CYS A N 1
ATOM 712 C CA . CYS A 1 88 ? 0.664 -4.440 -9.816 1.00 95.06 88 CYS A CA 1
ATOM 713 C C . CYS A 1 88 ? 0.968 -4.382 -11.321 1.00 95.06 88 CYS A C 1
ATOM 715 O O . CYS A 1 88 ? 1.596 -3.428 -11.787 1.00 95.06 88 CYS A O 1
ATOM 717 N N . VAL A 1 89 ? 0.486 -5.364 -12.090 1.00 94.38 89 VAL A N 1
ATOM 718 C CA . VAL A 1 89 ? 0.624 -5.391 -13.555 1.00 94.38 89 VAL A CA 1
ATOM 719 C C . VAL A 1 89 ? -0.141 -4.229 -14.187 1.00 94.38 89 VAL A C 1
ATOM 721 O O . VAL A 1 89 ? 0.424 -3.483 -14.986 1.00 94.38 89 VAL A O 1
ATOM 724 N N . MET A 1 90 ? -1.406 -4.041 -13.801 1.00 94.62 90 MET A N 1
ATOM 725 C CA . MET A 1 90 ? -2.290 -3.006 -14.346 1.00 94.62 90 MET A CA 1
ATOM 726 C C . MET A 1 90 ? -1.753 -1.592 -14.103 1.00 94.62 90 MET A C 1
ATOM 728 O O . MET A 1 90 ? -1.818 -0.744 -14.988 1.00 94.62 90 MET A O 1
ATOM 732 N N . THR A 1 91 ? -1.212 -1.335 -12.913 1.00 93.31 91 THR A N 1
ATOM 733 C CA . THR A 1 91 ? -0.686 -0.013 -12.535 1.00 93.31 91 THR A CA 1
ATOM 734 C C . THR A 1 91 ? 0.766 0.209 -12.968 1.00 93.31 91 THR A C 1
ATOM 736 O O . THR A 1 91 ? 1.328 1.277 -12.721 1.00 93.31 91 THR A O 1
ATOM 739 N N . GLY A 1 92 ? 1.379 -0.779 -13.630 1.00 90.81 92 GLY A N 1
ATOM 740 C CA . GLY A 1 92 ? 2.713 -0.661 -14.208 1.00 90.81 92 GLY A CA 1
ATOM 741 C C . GLY A 1 92 ? 3.819 -0.506 -13.167 1.00 90.81 92 GLY A C 1
ATOM 742 O O . GLY A 1 92 ? 4.752 0.258 -13.392 1.00 90.81 92 GLY A O 1
ATOM 743 N N . VAL A 1 93 ? 3.740 -1.232 -12.047 1.00 90.25 93 VAL A N 1
ATOM 744 C CA . VAL A 1 93 ? 4.710 -1.162 -10.933 1.00 90.25 93 VAL A CA 1
ATOM 745 C C . VAL A 1 93 ? 6.168 -1.274 -11.399 1.00 90.25 93 VAL A C 1
ATOM 747 O O . VAL A 1 93 ? 7.012 -0.500 -10.956 1.00 90.25 93 VAL A O 1
ATOM 750 N N . LEU A 1 94 ? 6.480 -2.180 -12.334 1.00 87.44 94 LEU A N 1
ATOM 751 C CA . LEU A 1 94 ? 7.844 -2.325 -12.868 1.00 87.44 94 LEU A CA 1
ATOM 752 C C . LEU A 1 94 ? 8.306 -1.130 -13.710 1.00 87.44 94 LEU A C 1
ATOM 754 O O . LEU A 1 94 ? 9.494 -0.819 -13.765 1.00 87.44 94 LEU A O 1
ATOM 758 N N . HIS A 1 95 ? 7.370 -0.462 -14.376 1.00 85.75 95 HIS A N 1
ATOM 759 C CA . HIS A 1 95 ? 7.648 0.630 -15.305 1.00 85.75 95 HIS A CA 1
ATOM 760 C C . HIS A 1 95 ? 7.666 1.998 -14.608 1.00 85.75 95 HIS A C 1
ATOM 762 O O . HIS A 1 95 ? 8.073 2.991 -15.212 1.00 85.75 95 HIS A O 1
ATOM 768 N N . ALA A 1 96 ? 7.257 2.064 -13.338 1.00 84.06 96 ALA A N 1
ATOM 769 C CA . ALA A 1 96 ? 7.321 3.278 -12.543 1.00 84.06 96 ALA A CA 1
ATOM 770 C C . ALA A 1 96 ? 8.787 3.687 -12.316 1.00 84.06 96 ALA A C 1
ATOM 772 O O . ALA A 1 96 ? 9.601 2.922 -11.790 1.00 84.06 96 ALA A O 1
ATOM 773 N N . HIS A 1 97 ? 9.145 4.897 -12.746 1.00 77.12 97 HIS A N 1
ATOM 774 C CA . HIS A 1 97 ? 10.497 5.435 -12.551 1.00 77.12 97 HIS A CA 1
ATOM 775 C C . HIS A 1 97 ? 10.640 6.127 -11.192 1.00 77.12 97 HIS A C 1
ATOM 777 O O . HIS A 1 97 ? 11.727 6.137 -10.626 1.00 77.12 97 HIS A O 1
ATOM 783 N N . ASN A 1 98 ? 9.545 6.672 -10.666 1.00 79.31 98 ASN A N 1
ATOM 784 C CA . ASN A 1 98 ? 9.441 7.228 -9.323 1.00 79.31 98 ASN A CA 1
ATOM 785 C C . ASN A 1 98 ? 8.004 7.070 -8.802 1.00 79.31 98 ASN A C 1
ATOM 787 O O . ASN A 1 98 ? 7.100 6.699 -9.559 1.00 79.31 98 ASN A O 1
ATOM 791 N N . TRP A 1 99 ? 7.813 7.379 -7.518 1.00 84.44 99 TRP A N 1
ATOM 792 C CA . TRP A 1 99 ? 6.536 7.261 -6.810 1.00 84.44 99 TRP A CA 1
ATOM 793 C C . TRP A 1 99 ? 5.392 8.021 -7.501 1.00 84.44 99 TRP A C 1
ATOM 795 O O . TRP A 1 99 ? 4.334 7.448 -7.750 1.00 84.44 99 TRP A O 1
ATOM 805 N N . LEU A 1 100 ? 5.632 9.272 -7.907 1.00 83.44 100 LEU A N 1
ATOM 806 C CA . LEU A 1 100 ? 4.627 10.136 -8.543 1.00 83.44 100 LEU A CA 1
ATOM 807 C C . LEU A 1 100 ? 4.236 9.673 -9.957 1.00 83.44 100 LEU A C 1
ATOM 809 O O . LEU A 1 100 ? 3.154 9.996 -10.444 1.00 83.44 100 LEU A O 1
ATOM 813 N N . GLN A 1 101 ? 5.120 8.939 -10.636 1.00 84.56 101 GLN A N 1
ATOM 814 C CA . GLN A 1 101 ? 4.899 8.413 -11.987 1.00 84.56 101 GLN A CA 1
ATOM 815 C C . GLN A 1 101 ? 4.278 7.014 -12.004 1.00 84.56 101 GLN A C 1
ATOM 817 O O . GLN A 1 101 ? 3.995 6.484 -13.080 1.00 84.56 101 GLN A O 1
ATOM 822 N N . TRP A 1 102 ? 4.072 6.390 -10.844 1.00 90.75 102 TRP A N 1
ATOM 823 C CA . TRP A 1 102 ? 3.369 5.118 -10.779 1.00 90.75 102 TRP A CA 1
ATOM 824 C C . TRP A 1 102 ? 1.908 5.288 -11.214 1.00 90.75 102 TRP A C 1
ATOM 826 O O . TRP A 1 102 ? 1.200 6.174 -10.735 1.00 90.75 102 TRP A O 1
ATOM 836 N N . GLY A 1 103 ? 1.424 4.410 -12.100 1.00 89.38 103 GLY A N 1
ATOM 837 C CA . GLY A 1 103 ? 0.073 4.508 -12.665 1.00 89.38 103 GLY A CA 1
ATOM 838 C C . GLY A 1 103 ? -1.049 4.434 -11.624 1.00 89.38 103 GLY A C 1
ATOM 839 O O . GLY A 1 103 ? -2.137 4.952 -11.864 1.00 89.38 103 GLY A O 1
ATOM 840 N N . GLY A 1 104 ? -0.784 3.837 -10.457 1.00 91.25 104 GLY A N 1
ATOM 841 C CA . GLY A 1 104 ? -1.725 3.767 -9.336 1.00 91.25 104 GLY A CA 1
ATOM 842 C C . GLY A 1 104 ? -1.714 4.982 -8.402 1.00 91.25 104 GLY A C 1
ATOM 843 O O . GLY A 1 104 ? -2.591 5.072 -7.547 1.00 91.25 104 GLY A O 1
ATOM 844 N N . TYR A 1 105 ? -0.787 5.937 -8.563 1.00 90.25 105 TYR A N 1
ATOM 845 C CA . TYR A 1 105 ? -0.600 7.051 -7.621 1.00 90.25 105 TYR A CA 1
ATOM 846 C C . TYR A 1 105 ? -1.877 7.879 -7.423 1.00 90.25 105 TYR A C 1
ATOM 848 O O . TYR A 1 105 ? -2.309 8.122 -6.299 1.00 90.25 105 TYR A O 1
ATOM 856 N N . LYS A 1 106 ? -2.528 8.281 -8.523 1.00 88.69 106 LYS A N 1
ATOM 857 C CA . LYS A 1 106 ? -3.748 9.103 -8.470 1.00 88.69 106 LYS A CA 1
ATOM 858 C C . LYS A 1 106 ? -4.914 8.363 -7.811 1.00 88.69 106 LYS A C 1
ATOM 860 O O . LYS A 1 106 ? -5.667 8.967 -7.054 1.00 88.69 106 LYS A O 1
ATOM 865 N N . GLU A 1 107 ? -5.076 7.079 -8.118 1.00 89.56 107 GLU A N 1
ATOM 866 C CA . GLU A 1 107 ? -6.141 6.251 -7.547 1.00 89.56 107 GLU A CA 1
ATOM 867 C C . GLU A 1 107 ? -5.932 6.066 -6.042 1.00 89.56 107 GLU A C 1
ATOM 869 O O . GLU A 1 107 ? -6.827 6.380 -5.260 1.00 89.56 107 GLU A O 1
ATOM 874 N N . LEU A 1 108 ? -4.719 5.679 -5.636 1.00 91.50 108 LEU A N 1
ATOM 875 C CA . LEU A 1 108 ? -4.356 5.532 -4.230 1.00 91.50 108 LEU A CA 1
ATOM 876 C C . LEU A 1 108 ? -4.491 6.852 -3.465 1.00 91.50 108 LEU A C 1
ATOM 878 O O . LEU A 1 108 ? -4.933 6.854 -2.320 1.00 91.50 108 LEU A O 1
ATOM 882 N N . SER A 1 109 ? -4.152 7.980 -4.094 1.00 89.25 109 SER A N 1
ATOM 883 C CA . SER A 1 109 ? -4.360 9.299 -3.498 1.00 89.25 109 SER A CA 1
ATOM 884 C C . SER A 1 109 ? -5.828 9.511 -3.140 1.00 89.25 109 SER A C 1
ATOM 886 O O . SER A 1 109 ? -6.138 9.815 -1.989 1.00 89.25 109 SER A O 1
ATOM 888 N N . VAL A 1 110 ? -6.751 9.258 -4.069 1.00 87.00 110 VAL A N 1
ATOM 889 C CA . VAL A 1 110 ? -8.194 9.371 -3.802 1.00 87.00 110 VAL A CA 1
ATOM 890 C C . VAL A 1 110 ? -8.637 8.420 -2.685 1.00 87.00 110 VAL A C 1
ATOM 892 O O . VAL A 1 110 ? -9.357 8.846 -1.780 1.00 87.00 110 VAL A O 1
ATOM 895 N N . GLU A 1 111 ? -8.183 7.165 -2.701 1.00 89.88 111 GLU A N 1
ATOM 896 C CA . GLU A 1 111 ? -8.482 6.183 -1.650 1.00 89.88 111 GLU A CA 1
ATOM 897 C C . GLU A 1 111 ? -8.012 6.661 -0.270 1.00 89.88 111 GLU A C 1
ATOM 899 O O . GLU A 1 111 ? -8.785 6.642 0.687 1.00 89.88 111 GLU A O 1
ATOM 904 N N . MET A 1 112 ? -6.780 7.165 -0.171 1.00 90.56 112 MET A N 1
ATOM 905 C CA . MET A 1 112 ? -6.202 7.658 1.080 1.00 90.56 112 MET A CA 1
ATOM 906 C C . MET A 1 112 ? -6.908 8.908 1.606 1.00 90.56 112 MET A C 1
ATOM 908 O O . MET A 1 112 ? -7.107 9.032 2.815 1.00 90.56 112 MET A O 1
ATOM 912 N N . HIS A 1 113 ? -7.360 9.806 0.728 1.00 87.44 113 HIS A N 1
ATOM 913 C CA . HIS A 1 113 ? -8.179 10.949 1.140 1.00 87.44 113 HIS A CA 1
ATOM 914 C C . HIS A 1 113 ? -9.519 10.492 1.724 1.00 87.44 113 HIS A C 1
ATOM 916 O O . HIS A 1 113 ? -9.959 11.003 2.753 1.00 87.44 113 HIS A O 1
ATOM 922 N N . GLN A 1 114 ? -10.172 9.511 1.101 1.00 86.31 114 GLN A N 1
ATOM 923 C CA . GLN A 1 114 ? -11.442 8.980 1.599 1.00 86.31 114 GLN A CA 1
ATOM 924 C C . GLN A 1 114 ? -11.266 8.202 2.904 1.00 86.31 114 GLN A C 1
ATOM 926 O O . GLN A 1 114 ? -12.058 8.370 3.831 1.00 86.31 114 GLN A O 1
ATOM 931 N N . LEU A 1 115 ? -10.183 7.434 3.020 1.00 90.19 115 LEU A N 1
ATOM 932 C CA . LEU A 1 115 ? -9.775 6.758 4.247 1.00 90.19 115 LEU A CA 1
ATOM 933 C C . LEU A 1 115 ? -9.563 7.765 5.386 1.00 90.19 115 LEU A C 1
ATOM 935 O O . LEU A 1 115 ? -10.091 7.575 6.484 1.00 90.19 115 LEU A O 1
ATOM 939 N N . ALA A 1 116 ? -8.862 8.873 5.123 1.00 89.50 116 ALA A N 1
ATOM 940 C CA . ALA A 1 116 ? -8.648 9.945 6.093 1.00 89.50 116 ALA A CA 1
ATOM 941 C C . ALA A 1 116 ? -9.968 10.609 6.517 1.00 89.50 116 ALA A C 1
ATOM 943 O O . ALA A 1 116 ? -10.213 10.801 7.711 1.00 89.50 116 ALA A O 1
ATOM 944 N N . LYS A 1 117 ? -10.861 10.912 5.563 1.00 87.25 117 LYS A N 1
ATOM 945 C CA . LYS A 1 117 ? -12.196 11.464 5.854 1.00 87.25 117 LYS A CA 1
ATOM 946 C C . LYS A 1 117 ? -13.032 10.511 6.708 1.00 87.25 117 LYS A C 1
ATOM 948 O O . LYS A 1 117 ? -13.653 10.963 7.670 1.00 87.25 117 LYS A O 1
ATOM 953 N N . ALA A 1 118 ? -13.054 9.222 6.378 1.00 86.88 118 ALA A N 1
ATOM 954 C CA . ALA A 1 118 ? -13.801 8.209 7.121 1.00 86.88 118 ALA A CA 1
ATOM 955 C C . ALA A 1 118 ? -13.251 8.038 8.545 1.00 86.88 118 ALA A C 1
ATOM 957 O O . ALA A 1 118 ? -14.014 8.070 9.514 1.00 86.88 118 ALA A O 1
ATOM 958 N N . THR A 1 119 ? -11.924 7.986 8.679 1.00 89.31 119 THR A N 1
ATOM 959 C CA . THR A 1 119 ? -11.233 7.913 9.973 1.00 89.31 119 THR A CA 1
ATOM 960 C C . THR A 1 119 ? -11.553 9.124 10.844 1.00 89.31 119 THR A C 1
ATOM 962 O O . THR A 1 119 ? -11.958 8.983 11.995 1.00 89.31 119 THR A O 1
ATOM 965 N N . ARG A 1 120 ? -11.480 10.331 10.271 1.00 87.69 120 ARG A N 1
ATOM 966 C CA . ARG A 1 120 ? -11.814 11.584 10.961 1.00 87.69 120 ARG A CA 1
ATOM 967 C C . ARG A 1 120 ? -13.272 11.639 11.424 1.00 87.69 120 ARG A C 1
ATOM 969 O O . ARG A 1 120 ? -13.540 12.125 12.517 1.00 87.69 120 ARG A O 1
ATOM 976 N N . ARG A 1 121 ? -14.214 11.173 10.596 1.00 86.81 121 ARG A N 1
ATOM 977 C CA . ARG A 1 121 ? -15.660 11.212 10.893 1.00 86.81 121 ARG A CA 1
ATOM 978 C C . ARG A 1 121 ? -16.068 10.231 11.988 1.00 86.81 121 ARG A C 1
ATOM 980 O O . ARG A 1 121 ? -16.935 10.550 12.791 1.00 86.81 121 ARG A O 1
ATOM 987 N N . THR A 1 122 ? -15.481 9.041 11.986 1.00 87.88 122 THR A N 1
ATOM 988 C CA . THR A 1 122 ? -15.855 7.949 12.900 1.00 87.88 122 THR A CA 1
ATOM 989 C C . THR A 1 122 ? -15.013 7.922 14.172 1.00 87.88 122 THR A C 1
ATOM 991 O O . THR A 1 122 ? -15.436 7.344 15.168 1.00 87.88 122 THR A O 1
ATOM 994 N N . GLY A 1 123 ? -13.816 8.520 14.145 1.00 86.94 123 GLY A N 1
ATOM 995 C CA . GLY A 1 123 ? -12.813 8.357 15.197 1.00 86.94 123 GLY A CA 1
ATOM 996 C C . GLY A 1 123 ? -12.179 6.961 15.225 1.00 86.94 123 GLY A C 1
ATOM 997 O O . GLY A 1 123 ? -11.465 6.642 16.173 1.00 86.94 123 GLY A O 1
ATOM 998 N N . GLN A 1 124 ? -12.435 6.128 14.212 1.00 90.75 124 GLN A N 1
ATOM 999 C CA . GLN A 1 124 ? -11.936 4.758 14.103 1.00 90.75 124 GLN A CA 1
ATOM 1000 C C . GLN A 1 124 ? -11.017 4.611 12.897 1.00 90.75 124 GLN A C 1
ATOM 1002 O O . GLN A 1 124 ? -11.225 5.245 11.862 1.00 90.75 124 GLN A O 1
ATOM 1007 N N . VAL A 1 125 ? -10.012 3.751 13.011 1.00 90.56 125 VAL A N 1
ATOM 1008 C CA . VAL A 1 125 ? -9.090 3.447 11.921 1.00 90.56 125 VAL A CA 1
ATOM 1009 C C . VAL A 1 125 ? -9.864 2.847 10.745 1.00 90.56 125 VAL A C 1
ATOM 1011 O O . VAL A 1 125 ? -10.713 1.970 10.891 1.00 90.56 125 VAL A O 1
ATOM 1014 N N . HIS A 1 126 ? -9.557 3.336 9.552 1.00 92.25 126 HIS A N 1
ATOM 1015 C CA . HIS A 1 126 ? -9.940 2.700 8.300 1.00 92.25 126 HIS A CA 1
ATOM 1016 C C . HIS A 1 126 ? -8.667 2.240 7.602 1.00 92.25 126 HIS A C 1
ATOM 1018 O O . HIS A 1 126 ? -7.631 2.894 7.711 1.00 92.25 126 HIS A O 1
ATOM 1024 N N . ILE A 1 127 ? -8.729 1.114 6.901 1.00 94.06 127 ILE A N 1
ATOM 1025 C CA . ILE A 1 127 ? -7.570 0.534 6.216 1.00 94.06 127 ILE A CA 1
ATOM 1026 C C . ILE A 1 127 ? -7.882 0.377 4.728 1.00 94.06 127 ILE A C 1
ATOM 1028 O O . ILE A 1 127 ? -9.041 0.275 4.327 1.00 94.06 127 ILE A O 1
ATOM 1032 N N . LEU A 1 128 ? -6.850 0.398 3.891 1.00 93.75 128 LEU A N 1
ATOM 1033 C CA . LEU A 1 128 ? -6.997 0.190 2.450 1.00 93.75 128 LEU A CA 1
ATOM 1034 C C . LEU A 1 128 ? -7.391 -1.260 2.147 1.00 93.75 128 LEU A C 1
ATOM 1036 O O . LEU A 1 128 ? -7.124 -2.165 2.943 1.00 93.75 128 LEU A O 1
ATOM 1040 N N . ASN A 1 129 ? -7.961 -1.508 0.968 1.00 93.06 129 ASN A N 1
ATOM 1041 C CA . ASN A 1 129 ? -8.046 -2.873 0.458 1.00 93.06 129 ASN A CA 1
ATOM 1042 C C . ASN A 1 129 ? -6.641 -3.451 0.185 1.00 93.06 129 ASN A C 1
ATOM 1044 O O . ASN A 1 129 ? -5.672 -2.723 -0.058 1.00 93.06 129 ASN A O 1
ATOM 1048 N N . ALA A 1 130 ? -6.531 -4.782 0.198 1.00 94.94 130 ALA A N 1
ATOM 1049 C CA . ALA A 1 130 ? -5.257 -5.451 -0.047 1.00 94.94 130 ALA A CA 1
ATOM 1050 C C . ALA A 1 130 ? -4.600 -5.078 -1.388 1.00 94.94 130 ALA A C 1
ATOM 1052 O O . ALA A 1 130 ? -3.426 -4.714 -1.368 1.00 94.94 130 ALA A O 1
ATOM 1053 N N . PRO A 1 131 ? -5.293 -5.096 -2.547 1.00 95.88 131 PRO A N 1
ATOM 1054 C CA . PRO A 1 131 ? -4.633 -4.809 -3.817 1.00 95.88 131 PRO A CA 1
ATOM 1055 C C . PRO A 1 131 ? -3.946 -3.440 -3.856 1.00 95.88 131 PRO A C 1
ATOM 1057 O O . PRO A 1 131 ? -2.824 -3.350 -4.355 1.00 95.88 131 PRO A O 1
ATOM 1060 N N . SER A 1 132 ? -4.577 -2.389 -3.321 1.00 94.62 132 SER A N 1
ATOM 1061 C CA . SER A 1 132 ? -4.000 -1.044 -3.346 1.00 94.62 132 SER A CA 1
ATOM 1062 C C . SER A 1 132 ? -2.828 -0.897 -2.378 1.00 94.62 132 SER A C 1
ATOM 1064 O O . SER A 1 132 ? -1.776 -0.401 -2.786 1.00 94.62 132 SER A O 1
ATOM 1066 N N . VAL A 1 133 ? -2.949 -1.376 -1.130 1.00 95.62 133 VAL A N 1
ATOM 1067 C CA . VAL A 1 133 ? -1.841 -1.274 -0.161 1.00 95.62 133 VAL A CA 1
ATOM 1068 C C . VAL A 1 133 ? -0.651 -2.142 -0.559 1.00 95.62 133 VAL A C 1
ATOM 1070 O O . VAL A 1 133 ? 0.487 -1.694 -0.461 1.00 95.62 133 VAL A O 1
ATOM 1073 N N . ILE A 1 134 ? -0.888 -3.349 -1.082 1.00 96.38 134 ILE A N 1
ATOM 1074 C CA . ILE A 1 134 ? 0.187 -4.231 -1.539 1.00 96.38 134 ILE A CA 1
ATOM 1075 C C . ILE A 1 134 ? 0.901 -3.614 -2.736 1.00 96.38 134 ILE A C 1
ATOM 1077 O O . ILE A 1 134 ? 2.124 -3.549 -2.719 1.00 96.38 134 ILE A O 1
ATOM 1081 N N . ALA A 1 135 ? 0.177 -3.089 -3.730 1.00 95.31 135 ALA A N 1
ATOM 1082 C CA . ALA A 1 135 ? 0.814 -2.433 -4.871 1.00 95.31 135 ALA A CA 1
ATOM 1083 C C . ALA A 1 135 ? 1.641 -1.205 -4.449 1.00 95.31 135 ALA A C 1
ATOM 1085 O O . ALA A 1 135 ? 2.749 -1.018 -4.958 1.00 95.31 135 ALA A O 1
ATOM 1086 N N . ALA A 1 136 ? 1.150 -0.424 -3.480 1.00 93.88 136 ALA A N 1
ATOM 1087 C CA . ALA A 1 136 ? 1.868 0.709 -2.898 1.00 93.88 136 ALA A CA 1
ATOM 1088 C C . ALA A 1 136 ? 3.162 0.276 -2.187 1.00 93.88 136 ALA A C 1
ATOM 1090 O O . ALA A 1 136 ? 4.233 0.820 -2.461 1.00 93.88 136 ALA A O 1
ATOM 1091 N N . ILE A 1 137 ? 3.090 -0.743 -1.320 1.00 93.69 137 ILE A N 1
ATOM 1092 C CA . ILE A 1 137 ? 4.272 -1.306 -0.654 1.00 93.69 137 ILE A CA 1
ATOM 1093 C C . ILE A 1 137 ? 5.243 -1.849 -1.699 1.00 93.69 137 ILE A C 1
ATOM 1095 O O . ILE A 1 137 ? 6.440 -1.586 -1.620 1.00 93.69 137 ILE A O 1
ATOM 1099 N N . THR A 1 138 ? 4.744 -2.579 -2.698 1.00 92.50 138 THR A N 1
ATOM 1100 C CA . THR A 1 138 ? 5.570 -3.169 -3.745 1.00 92.50 138 THR A CA 1
ATOM 1101 C C . THR A 1 138 ? 6.330 -2.087 -4.510 1.00 92.50 138 THR A C 1
ATOM 1103 O O . THR A 1 138 ? 7.554 -2.170 -4.590 1.00 92.50 138 THR A O 1
ATOM 1106 N N . VAL A 1 139 ? 5.663 -1.049 -5.028 1.00 89.44 139 VAL A N 1
ATOM 1107 C CA . VAL A 1 139 ? 6.350 0.007 -5.791 1.00 89.44 139 VAL A CA 1
ATOM 1108 C C . VAL A 1 139 ? 7.322 0.803 -4.924 1.00 89.44 139 VAL A C 1
ATOM 1110 O O . VAL A 1 139 ? 8.415 1.109 -5.388 1.00 89.44 139 VAL A O 1
ATOM 1113 N N . MET A 1 140 ? 6.989 1.061 -3.654 1.00 85.38 140 MET A N 1
ATOM 1114 C CA . MET A 1 140 ? 7.918 1.713 -2.732 1.00 85.38 140 MET A CA 1
ATOM 1115 C C . MET A 1 140 ? 9.119 0.816 -2.421 1.00 85.38 140 MET A C 1
ATOM 1117 O O . MET A 1 140 ? 10.250 1.294 -2.429 1.00 85.38 140 MET A O 1
ATOM 1121 N N . SER A 1 141 ? 8.918 -0.482 -2.195 1.00 81.69 141 SER A N 1
ATOM 1122 C CA . SER A 1 141 ? 10.000 -1.439 -1.916 1.00 81.69 141 SER A CA 1
ATOM 1123 C C . SER A 1 141 ? 10.937 -1.633 -3.110 1.00 81.69 141 SER A C 1
ATOM 1125 O O . SER A 1 141 ? 12.131 -1.886 -2.946 1.00 81.69 141 SER A O 1
ATOM 1127 N N . ILE A 1 142 ? 10.418 -1.466 -4.326 1.00 72.06 142 ILE A N 1
ATOM 1128 C CA . ILE A 1 142 ? 11.207 -1.494 -5.547 1.00 72.06 142 ILE A CA 1
ATOM 1129 C C . ILE A 1 142 ? 12.014 -0.197 -5.624 1.00 72.06 142 ILE A C 1
ATOM 1131 O O . ILE A 1 142 ? 11.481 0.899 -5.521 1.00 72.06 142 ILE A O 1
ATOM 1135 N N . ARG A 1 143 ? 13.323 -0.332 -5.857 1.00 58.19 143 ARG A N 1
ATOM 1136 C CA . ARG A 1 143 ? 14.241 0.750 -6.264 1.00 58.19 143 ARG A CA 1
ATOM 1137 C C . ARG A 1 143 ? 14.604 1.817 -5.230 1.00 58.19 143 ARG A C 1
ATOM 1139 O O . ARG A 1 143 ? 15.199 2.799 -5.655 1.00 58.19 143 ARG A O 1
ATOM 1146 N N . ASN A 1 144 ? 14.309 1.663 -3.931 1.00 57.06 144 ASN A N 1
ATOM 1147 C CA . ASN A 1 144 ? 14.509 2.767 -2.972 1.00 57.06 144 ASN A CA 1
ATOM 1148 C C . ASN A 1 144 ? 13.992 4.089 -3.566 1.00 57.06 144 ASN A C 1
ATOM 1150 O O . ASN A 1 144 ? 14.694 5.094 -3.517 1.00 57.06 144 ASN A O 1
ATOM 1154 N N . MET A 1 145 ? 12.838 4.040 -4.264 1.00 62.53 145 MET A N 1
ATOM 1155 C CA . MET A 1 145 ? 12.366 5.182 -5.049 1.00 62.53 145 MET A CA 1
ATOM 1156 C C . MET A 1 145 ? 12.383 6.406 -4.151 1.00 62.53 145 MET A C 1
ATOM 1158 O O . MET A 1 145 ? 11.752 6.364 -3.091 1.00 62.53 145 MET A O 1
ATOM 1162 N N . GLU A 1 146 ? 13.134 7.430 -4.569 1.00 53.78 146 GLU A N 1
ATOM 1163 C CA . GLU A 1 146 ? 13.233 8.695 -3.856 1.00 53.78 146 GLU A CA 1
ATOM 1164 C C . GLU A 1 146 ? 11.813 9.202 -3.648 1.00 53.78 146 GLU A C 1
ATOM 1166 O O . GLU A 1 146 ? 11.129 9.654 -4.573 1.00 53.78 146 GLU A O 1
ATOM 1171 N N . VAL A 1 147 ? 11.339 9.042 -2.419 1.00 53.38 147 VAL A N 1
ATOM 1172 C CA . VAL A 1 147 ? 10.159 9.742 -1.972 1.00 53.38 147 VAL A CA 1
ATOM 1173 C C . VAL A 1 147 ? 10.670 11.151 -1.772 1.00 53.38 147 VAL A C 1
ATOM 1175 O O . VAL A 1 147 ? 11.471 11.412 -0.878 1.00 53.38 147 VAL A O 1
ATOM 1178 N N . VAL A 1 148 ? 10.252 12.067 -2.638 1.00 53.94 148 VAL A N 1
ATOM 1179 C CA . VAL A 1 148 ? 10.366 13.483 -2.317 1.00 53.94 148 VAL A CA 1
ATOM 1180 C C . VAL A 1 148 ? 9.428 13.651 -1.126 1.00 53.94 148 VAL A C 1
ATOM 1182 O O . VAL A 1 148 ? 8.224 13.749 -1.326 1.00 53.94 148 VAL A O 1
ATOM 1185 N N . GLY A 1 149 ? 9.958 13.542 0.099 1.00 51.28 149 GLY A N 1
ATOM 1186 C CA . GLY A 1 149 ? 9.238 13.329 1.369 1.00 51.28 149 GLY A CA 1
ATOM 1187 C C . GLY A 1 149 ? 8.225 14.406 1.775 1.00 51.28 149 GLY A C 1
ATOM 1188 O O . GLY A 1 149 ? 7.802 14.449 2.922 1.00 51.28 149 GLY A O 1
ATOM 1189 N N . ASN A 1 150 ? 7.829 15.257 0.834 1.00 60.22 150 ASN A N 1
ATOM 1190 C CA . ASN A 1 150 ? 6.851 16.321 0.962 1.00 60.22 150 ASN A CA 1
ATOM 1191 C C . ASN A 1 150 ? 5.580 16.058 0.135 1.00 60.22 150 ASN A C 1
ATOM 1193 O O . ASN A 1 150 ? 4.801 16.989 -0.058 1.00 60.22 150 ASN A O 1
ATOM 1197 N N . ASP A 1 151 ? 5.366 14.850 -0.405 1.00 74.62 151 ASP A N 1
ATOM 1198 C CA . ASP A 1 151 ? 4.109 14.544 -1.090 1.00 74.62 151 ASP A CA 1
ATOM 1199 C C . ASP A 1 151 ? 3.006 14.126 -0.105 1.00 74.62 151 ASP A C 1
ATOM 1201 O O . ASP A 1 151 ? 3.190 13.283 0.777 1.00 74.62 151 ASP A O 1
ATOM 1205 N N . ASP A 1 152 ? 1.834 14.731 -0.287 1.00 77.88 152 ASP A N 1
ATOM 1206 C CA . ASP A 1 152 ? 0.653 14.579 0.564 1.00 77.88 152 ASP A CA 1
ATOM 1207 C C . ASP A 1 152 ? 0.227 13.122 0.763 1.00 77.88 152 ASP A C 1
ATOM 1209 O O . ASP A 1 152 ? -0.211 12.726 1.847 1.00 77.88 152 ASP A O 1
ATOM 1213 N N . LEU A 1 153 ? 0.375 12.299 -0.278 1.00 85.50 153 LEU A N 1
ATOM 1214 C CA . LEU A 1 153 ? 0.012 10.892 -0.213 1.00 85.50 153 LEU A CA 1
ATOM 1215 C C . LEU A 1 153 ? 0.930 10.127 0.742 1.00 85.50 153 LEU A C 1
ATOM 1217 O O . LEU A 1 153 ? 0.439 9.353 1.566 1.00 85.50 153 LEU A O 1
ATOM 1221 N N . THR A 1 154 ? 2.241 10.361 0.685 1.00 83.25 154 THR A N 1
ATOM 1222 C CA . THR A 1 154 ? 3.177 9.724 1.619 1.00 83.25 154 THR A CA 1
ATOM 1223 C C . THR A 1 154 ? 2.926 10.168 3.058 1.00 83.25 154 THR A C 1
ATOM 1225 O O . THR A 1 154 ? 2.894 9.325 3.958 1.00 83.25 154 THR A O 1
ATOM 1228 N N . ALA A 1 155 ? 2.644 11.454 3.283 1.00 81.31 155 ALA A N 1
ATOM 1229 C CA . ALA A 1 155 ? 2.268 11.948 4.606 1.00 81.31 155 ALA A CA 1
ATOM 1230 C C . ALA A 1 155 ? 1.012 11.240 5.150 1.00 81.31 155 ALA A C 1
ATOM 1232 O O . ALA A 1 155 ? 0.982 10.830 6.313 1.00 81.31 155 ALA A O 1
ATOM 1233 N N . LEU A 1 156 ? -0.009 11.029 4.309 1.00 86.00 156 LEU A N 1
ATOM 1234 C CA . LEU A 1 156 ? -1.206 10.272 4.685 1.00 86.00 156 LEU A CA 1
ATOM 1235 C C . LEU A 1 156 ? -0.891 8.802 4.989 1.00 86.00 156 LEU A C 1
ATOM 1237 O O . LEU A 1 156 ? -1.377 8.280 5.992 1.00 86.00 156 LEU A O 1
ATOM 1241 N N . LEU A 1 157 ? -0.071 8.135 4.169 1.00 88.94 157 LEU A N 1
ATOM 1242 C CA . LEU A 1 157 ? 0.323 6.737 4.392 1.00 88.94 157 LEU A CA 1
ATOM 1243 C C . LEU A 1 157 ? 1.027 6.556 5.747 1.00 88.94 157 LEU A C 1
ATOM 1245 O O . LEU A 1 157 ? 0.732 5.595 6.461 1.00 88.94 157 LEU A O 1
ATOM 1249 N N . ILE A 1 158 ? 1.897 7.500 6.126 1.00 83.88 158 ILE A N 1
ATOM 1250 C CA . ILE A 1 158 ? 2.597 7.507 7.419 1.00 83.88 158 ILE A CA 1
ATOM 1251 C C . ILE A 1 158 ? 1.617 7.780 8.567 1.00 83.88 158 ILE A C 1
ATOM 1253 O O . ILE A 1 158 ? 1.501 6.968 9.485 1.00 83.88 158 ILE A O 1
ATOM 1257 N N . ASN A 1 159 ? 0.868 8.885 8.507 1.00 83.88 159 ASN A N 1
ATOM 1258 C CA . ASN A 1 159 ? -0.002 9.336 9.603 1.00 83.88 159 ASN A CA 1
ATOM 1259 C C . ASN A 1 159 ? -1.165 8.380 9.904 1.00 83.88 159 ASN A C 1
ATOM 1261 O O . ASN A 1 159 ? -1.666 8.338 11.031 1.00 83.88 159 ASN A O 1
ATOM 1265 N N . LEU A 1 160 ? -1.605 7.623 8.898 1.00 88.06 160 LEU A N 1
ATOM 1266 C CA . LEU A 1 160 ? -2.663 6.618 9.021 1.00 88.06 160 LEU A CA 1
ATOM 1267 C C . LEU A 1 160 ? -2.101 5.202 9.187 1.00 88.06 160 LEU A C 1
ATOM 1269 O O . LEU A 1 160 ? -2.877 4.255 9.297 1.00 88.06 160 LEU A O 1
ATOM 1273 N N . LYS A 1 161 ? -0.767 5.054 9.239 1.00 89.31 161 LYS A N 1
ATOM 1274 C CA . LYS A 1 161 ? -0.063 3.772 9.396 1.00 89.31 161 LYS A CA 1
ATOM 1275 C C . LYS A 1 161 ? -0.549 2.723 8.394 1.00 89.31 161 LYS A C 1
ATOM 1277 O O . LYS A 1 161 ? -0.753 1.559 8.735 1.00 89.31 161 LYS A O 1
ATOM 1282 N N . ALA A 1 162 ? -0.773 3.149 7.151 1.00 91.19 162 ALA A N 1
ATOM 1283 C CA . ALA A 1 162 ? -1.459 2.344 6.146 1.00 91.19 162 ALA A CA 1
ATOM 1284 C C . ALA A 1 162 ? -0.743 1.010 5.885 1.00 91.19 162 ALA A C 1
ATOM 1286 O O . ALA A 1 162 ? -1.397 -0.014 5.695 1.00 91.19 162 ALA A O 1
ATOM 1287 N N . PHE A 1 163 ? 0.595 0.997 5.922 1.00 92.62 163 PHE A N 1
ATOM 1288 C CA . PHE A 1 163 ? 1.365 -0.226 5.701 1.00 92.62 163 PHE A CA 1
ATOM 1289 C C . PHE A 1 163 ? 1.364 -1.133 6.925 1.00 92.62 163 PHE A C 1
ATOM 1291 O O . PHE A 1 163 ? 1.382 -2.350 6.756 1.00 92.62 163 PHE A O 1
ATOM 1298 N N . GLN A 1 164 ? 1.256 -0.593 8.144 1.00 91.06 164 GLN A N 1
ATOM 1299 C CA . GLN A 1 164 ? 1.153 -1.404 9.362 1.00 91.06 164 GLN A CA 1
ATOM 1300 C C . GLN A 1 164 ? -0.056 -2.350 9.301 1.00 91.06 164 GLN A C 1
ATOM 1302 O O . GLN A 1 164 ? 0.050 -3.528 9.646 1.00 91.06 164 GLN A O 1
ATOM 1307 N N . TYR A 1 165 ? -1.176 -1.863 8.768 1.00 93.31 165 TYR A N 1
ATOM 1308 C CA . TYR A 1 165 ? -2.416 -2.627 8.641 1.00 93.31 165 TYR A CA 1
ATOM 1309 C C . TYR A 1 165 ? -2.517 -3.496 7.381 1.00 93.31 165 TYR A C 1
ATOM 1311 O O . TYR A 1 165 ? -3.538 -4.149 7.178 1.00 93.31 165 TYR A O 1
ATOM 1319 N N . ALA A 1 166 ? -1.477 -3.561 6.544 1.00 94.50 166 ALA A N 1
ATOM 1320 C CA . ALA A 1 166 ? -1.529 -4.312 5.288 1.00 94.50 166 ALA A CA 1
ATOM 1321 C C . ALA A 1 166 ? -1.829 -5.811 5.479 1.00 94.50 166 ALA A C 1
ATOM 1323 O O . ALA A 1 166 ? -2.492 -6.411 4.637 1.00 94.50 166 ALA A O 1
ATOM 1324 N N . HIS A 1 167 ? -1.394 -6.404 6.595 1.00 93.19 167 HIS A N 1
ATOM 1325 C CA . HIS A 1 167 ? -1.736 -7.783 6.956 1.00 93.19 167 HIS A CA 1
ATOM 1326 C C . HIS A 1 167 ? -3.259 -7.947 7.139 1.00 93.19 167 HIS A C 1
ATOM 1328 O O . HIS A 1 167 ? -3.870 -8.798 6.497 1.00 93.19 167 HIS A O 1
ATOM 1334 N N . SER A 1 168 ? -3.894 -7.049 7.905 1.00 93.38 168 SER A N 1
ATOM 1335 C CA . SER A 1 168 ? -5.348 -7.021 8.097 1.00 93.38 168 SER A CA 1
ATOM 1336 C C . SER A 1 168 ? -6.084 -6.760 6.779 1.00 93.38 168 SER A C 1
ATOM 1338 O O . SER A 1 168 ? -7.132 -7.347 6.523 1.00 93.38 168 SER A O 1
ATOM 1340 N N . SER A 1 169 ? -5.531 -5.914 5.903 1.00 94.25 169 SER A N 1
ATOM 1341 C CA . SER A 1 169 ? -6.102 -5.680 4.574 1.00 94.25 169 SER A CA 1
ATOM 1342 C C . SER A 1 169 ? -6.188 -6.961 3.745 1.00 94.25 169 SER A C 1
ATOM 1344 O O . SER A 1 169 ? -7.138 -7.101 2.977 1.00 94.25 169 SER A O 1
ATOM 1346 N N . VAL A 1 170 ? -5.214 -7.873 3.880 1.00 94.62 170 VAL A N 1
ATOM 1347 C CA . VAL A 1 170 ? -5.198 -9.187 3.210 1.00 94.62 170 VAL A CA 1
ATOM 1348 C C . VAL A 1 170 ? -6.162 -10.163 3.874 1.00 94.62 170 VAL A C 1
ATOM 1350 O O . VAL A 1 170 ? -6.900 -10.852 3.172 1.00 94.62 170 VAL A O 1
ATOM 1353 N N . GLU A 1 171 ? -6.194 -10.194 5.205 1.00 93.38 171 GLU A N 1
ATOM 1354 C CA . GLU A 1 171 ? -7.076 -11.075 5.975 1.00 93.38 171 GLU A CA 1
ATOM 1355 C C . GLU A 1 171 ? -8.561 -10.798 5.698 1.00 93.38 171 GLU A C 1
ATOM 1357 O O . GLU A 1 171 ? -9.334 -11.723 5.453 1.00 93.38 171 GLU A O 1
ATOM 1362 N N . TYR A 1 172 ? -8.946 -9.521 5.652 1.00 91.94 172 TYR A N 1
ATOM 1363 C CA . TYR A 1 172 ? -10.332 -9.090 5.443 1.00 91.94 172 TYR A CA 1
ATOM 1364 C C . TYR A 1 172 ? -10.660 -8.733 3.992 1.00 91.94 172 TYR A C 1
ATOM 1366 O O . TYR A 1 172 ? -11.681 -8.094 3.718 1.00 91.94 172 TYR A O 1
ATOM 1374 N N . TRP A 1 173 ? -9.803 -9.114 3.046 1.00 92.56 173 TRP A N 1
ATOM 1375 C CA . TRP A 1 173 ? -10.052 -8.847 1.639 1.00 92.56 173 TRP A CA 1
ATOM 1376 C C . TRP A 1 173 ? -11.264 -9.638 1.120 1.00 92.56 173 TRP A C 1
ATOM 1378 O O . TRP A 1 173 ? -11.390 -10.840 1.345 1.00 92.56 173 TRP A O 1
ATOM 1388 N N . SER A 1 174 ? -12.122 -8.967 0.345 1.00 86.31 174 SER A N 1
ATOM 1389 C CA . SER A 1 174 ? -13.250 -9.581 -0.361 1.00 86.31 174 SER A CA 1
ATOM 1390 C C . SER A 1 174 ? -13.161 -9.320 -1.864 1.00 86.31 174 SER A C 1
ATOM 1392 O O . SER A 1 174 ? -12.847 -8.211 -2.298 1.00 86.31 174 SER A O 1
ATOM 1394 N N . ALA A 1 175 ? -13.477 -10.337 -2.670 1.00 83.12 175 ALA A N 1
ATOM 1395 C CA . ALA A 1 175 ? -13.503 -10.231 -4.128 1.00 83.12 175 ALA A CA 1
ATOM 1396 C C . ALA A 1 175 ? -14.615 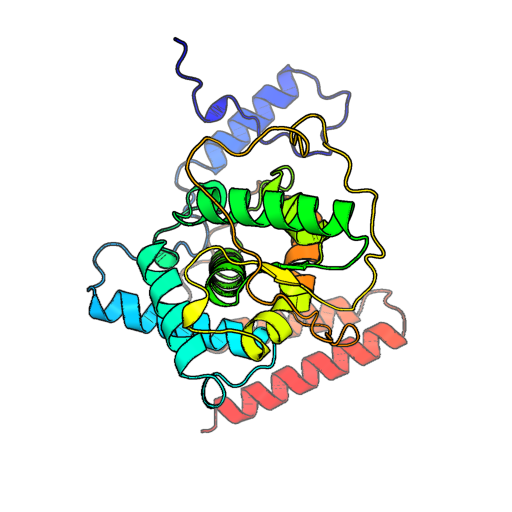-9.300 -4.641 1.00 83.12 175 ALA A C 1
ATOM 1398 O O . ALA A 1 175 ? -14.454 -8.677 -5.692 1.00 83.12 175 ALA A O 1
ATOM 1399 N N . ASP A 1 176 ? -15.703 -9.174 -3.879 1.00 74.81 176 ASP A N 1
ATOM 1400 C CA . ASP A 1 176 ? -16.891 -8.394 -4.247 1.00 74.81 176 ASP A CA 1
ATOM 1401 C C . ASP A 1 176 ? -16.711 -6.888 -3.992 1.00 74.81 176 ASP A C 1
ATOM 1403 O O . ASP A 1 176 ? -17.501 -6.067 -4.452 1.00 74.81 176 ASP A O 1
ATOM 1407 N N . ALA A 1 177 ? -15.637 -6.519 -3.291 1.00 67.44 177 ALA A N 1
ATOM 1408 C CA . ALA A 1 177 ? -15.310 -5.156 -2.890 1.00 67.44 177 ALA A CA 1
ATOM 1409 C C . ALA A 1 177 ? -14.933 -4.213 -4.048 1.00 67.44 177 ALA A C 1
ATOM 1411 O O . ALA A 1 177 ? -14.894 -2.997 -3.866 1.00 67.44 177 ALA A O 1
ATOM 1412 N N . GLY A 1 178 ? -14.604 -4.757 -5.224 1.00 65.56 178 GLY A N 1
ATOM 1413 C CA . GLY A 1 178 ? -14.036 -3.982 -6.327 1.00 65.56 178 GLY A CA 1
ATOM 1414 C C . GLY A 1 178 ? -12.668 -3.352 -6.004 1.00 65.56 178 GLY A C 1
ATOM 1415 O O . GLY A 1 178 ? -12.006 -3.682 -5.015 1.00 65.56 178 GLY A O 1
ATOM 1416 N N . PHE A 1 179 ? -12.209 -2.453 -6.881 1.00 64.62 179 PHE A N 1
ATOM 1417 C CA . PHE A 1 179 ? -11.027 -1.617 -6.635 1.00 64.62 179 PHE A CA 1
ATOM 1418 C C . PHE A 1 179 ? -11.426 -0.350 -5.868 1.00 64.62 179 PHE A C 1
ATOM 1420 O O . PHE A 1 179 ? -12.519 0.174 -6.077 1.00 64.62 179 PHE A O 1
ATOM 1427 N N . GLY A 1 180 ? -10.543 0.142 -4.996 1.00 65.56 180 GLY A N 1
ATOM 1428 C CA . GLY A 1 180 ? -10.782 1.370 -4.240 1.00 65.56 180 GLY A CA 1
ATOM 1429 C C . GLY A 1 180 ? -11.826 1.271 -3.144 1.00 65.56 180 GLY A C 1
ATOM 1430 O O . GLY A 1 180 ? -12.570 2.222 -2.921 1.00 65.56 180 GLY A O 1
ATOM 1431 N N . GLY A 1 181 ? -11.886 0.136 -2.453 1.00 79.75 181 GLY A N 1
ATOM 1432 C CA . GLY A 1 181 ? -12.660 0.031 -1.226 1.00 79.75 181 GLY A CA 1
ATOM 1433 C C . GLY A 1 181 ? -11.793 0.241 0.020 1.00 79.75 181 GLY A C 1
ATOM 1434 O O . GLY A 1 181 ? -10.622 -0.143 0.043 1.00 79.75 181 GLY A O 1
ATOM 1435 N N . ILE A 1 182 ? -12.375 0.842 1.057 1.00 87.00 182 ILE A N 1
ATOM 1436 C CA . ILE A 1 182 ? -11.764 0.960 2.390 1.00 87.00 182 ILE A CA 1
ATOM 1437 C C . ILE A 1 182 ? -12.465 0.017 3.365 1.00 87.00 182 ILE A C 1
ATOM 1439 O O . ILE A 1 182 ? -13.671 -0.210 3.277 1.00 87.00 182 ILE A O 1
ATOM 1443 N N . ILE A 1 183 ? -11.715 -0.544 4.303 1.00 89.31 183 ILE A N 1
ATOM 1444 C CA . ILE A 1 183 ? -12.214 -1.486 5.301 1.00 89.31 183 ILE A CA 1
ATOM 1445 C C . ILE A 1 183 ? -12.320 -0.742 6.633 1.00 89.31 183 ILE A C 1
ATOM 1447 O O . ILE A 1 183 ? -11.361 -0.120 7.094 1.00 89.31 183 ILE A O 1
ATOM 1451 N N . HIS A 1 184 ? -13.506 -0.782 7.234 1.00 88.69 184 HIS A N 1
ATOM 1452 C CA . HIS A 1 184 ? -13.785 -0.180 8.535 1.00 88.69 184 HIS A CA 1
ATOM 1453 C C . HIS A 1 184 ? -13.328 -1.113 9.658 1.00 88.69 184 HIS A C 1
ATOM 1455 O O . HIS A 1 184 ? -13.667 -2.298 9.639 1.00 88.69 184 HIS A O 1
ATOM 1461 N N . THR A 1 185 ? -12.581 -0.598 10.637 1.00 90.50 185 THR A N 1
ATOM 1462 C CA . THR A 1 185 ? -12.089 -1.387 11.773 1.00 90.50 185 THR A CA 1
ATOM 1463 C C . THR A 1 185 ? -12.702 -0.942 13.102 1.00 90.50 185 THR A C 1
ATOM 1465 O O . THR A 1 185 ? -13.274 0.143 13.224 1.00 90.50 185 THR A O 1
ATOM 1468 N N . THR A 1 186 ? -12.596 -1.792 14.125 1.00 89.81 186 THR A N 1
ATOM 1469 C CA . THR A 1 186 ? -12.995 -1.450 15.500 1.00 89.81 186 THR A CA 1
ATOM 1470 C C . THR A 1 186 ? -11.980 -0.559 16.218 1.00 89.81 186 THR A C 1
ATOM 1472 O O . THR A 1 186 ? -12.293 -0.043 17.290 1.00 89.81 186 THR A O 1
ATOM 1475 N N . GLU A 1 187 ? -10.771 -0.410 15.674 1.00 90.94 187 GLU A N 1
ATOM 1476 C CA . GLU A 1 187 ? -9.643 0.215 16.362 1.00 90.94 187 GLU A CA 1
ATOM 1477 C C . GLU A 1 187 ? -9.834 1.735 16.469 1.00 90.94 187 GLU A C 1
ATOM 1479 O O . GLU A 1 187 ? -10.087 2.391 15.453 1.00 90.94 187 GLU A O 1
ATOM 1484 N N . PRO A 1 188 ? -9.718 2.337 17.666 1.00 90.12 188 PRO A N 1
ATOM 1485 C CA . PRO A 1 188 ? -9.750 3.786 17.801 1.00 90.12 188 PRO A CA 1
ATOM 1486 C C . PRO A 1 188 ? -8.550 4.429 17.100 1.00 90.12 188 PRO A C 1
ATOM 1488 O O . PRO A 1 188 ? -7.408 3.990 17.227 1.00 90.12 188 PRO A O 1
ATOM 1491 N N . TYR A 1 189 ? -8.788 5.529 16.389 1.00 87.19 189 TYR A N 1
ATOM 1492 C CA . TYR A 1 189 ? -7.695 6.289 15.801 1.00 87.19 189 TYR A CA 1
ATOM 1493 C C . TYR A 1 189 ? -6.966 7.100 16.877 1.00 87.19 189 TYR A C 1
ATOM 1495 O O . TYR A 1 189 ? -7.506 8.058 17.431 1.00 87.19 189 TYR A O 1
ATOM 1503 N N . VAL A 1 190 ? -5.711 6.731 17.139 1.00 82.69 190 VAL A N 1
ATOM 1504 C CA . VAL A 1 190 ? -4.795 7.462 18.022 1.00 82.69 190 VAL A CA 1
ATOM 1505 C C . VAL A 1 190 ? -3.620 7.965 17.187 1.00 82.69 190 VAL A C 1
ATOM 1507 O O . VAL A 1 190 ? -2.607 7.284 17.020 1.00 82.69 190 VAL A O 1
ATOM 1510 N N . GLY A 1 191 ? -3.776 9.157 16.622 1.00 77.88 191 GLY A N 1
ATOM 1511 C CA . GLY A 1 191 ? -2.781 9.789 15.762 1.00 77.88 191 GLY A CA 1
ATOM 1512 C C . GLY A 1 191 ? -2.923 11.311 15.731 1.00 77.88 191 GLY A C 1
ATOM 1513 O O . GLY A 1 191 ? -3.772 11.865 16.440 1.00 77.88 191 GLY A O 1
ATOM 1514 N N . PRO A 1 192 ? -2.077 12.007 14.952 1.00 76.06 192 PRO A N 1
ATOM 1515 C CA . PRO A 1 192 ? -2.198 13.445 14.769 1.00 76.06 192 PRO A CA 1
ATOM 1516 C C . PRO A 1 192 ? -3.582 13.797 14.225 1.00 76.06 192 PRO A C 1
ATOM 1518 O O . PRO A 1 192 ? -4.225 13.014 13.525 1.00 76.06 192 PRO A O 1
ATOM 1521 N N . ARG A 1 193 ? -4.063 14.997 14.552 1.00 72.62 193 ARG A N 1
ATOM 1522 C CA . ARG A 1 193 ? -5.357 15.444 14.049 1.00 72.62 193 ARG A CA 1
ATOM 1523 C C . ARG A 1 193 ? -5.289 15.502 12.524 1.00 72.62 193 ARG A C 1
ATOM 1525 O O . ARG A 1 193 ? -4.425 16.170 11.964 1.00 72.62 193 ARG A O 1
ATOM 1532 N N . LEU A 1 194 ? -6.207 14.794 11.872 1.00 74.00 194 LEU A N 1
ATOM 1533 C CA . LEU A 1 194 ? -6.374 14.818 10.422 1.00 74.00 194 LEU A CA 1
ATOM 1534 C C . LEU A 1 194 ? -7.048 16.146 10.048 1.00 74.00 194 LEU A C 1
ATOM 1536 O O . LEU A 1 194 ? -8.252 16.211 9.809 1.00 74.00 194 LEU A O 1
ATOM 1540 N N . GLU A 1 195 ? -6.298 17.238 10.123 1.00 61.72 195 GLU A N 1
ATOM 1541 C CA . GLU A 1 195 ? -6.714 18.535 9.599 1.00 61.72 195 GLU A CA 1
ATOM 1542 C C . GLU A 1 195 ? -6.282 18.622 8.139 1.00 61.72 195 GLU A C 1
ATOM 1544 O O . GLU A 1 195 ? -5.249 18.072 7.754 1.00 61.72 195 GLU A O 1
ATOM 1549 N N . GLY A 1 196 ? -7.094 19.277 7.312 1.00 51.88 196 GLY A N 1
ATOM 1550 C CA . GLY A 1 196 ? -6.652 19.582 5.965 1.00 51.88 196 GLY A CA 1
ATOM 1551 C C . GLY A 1 196 ? -5.425 20.493 6.031 1.00 51.88 196 GLY A C 1
ATOM 1552 O O . GLY A 1 196 ? -5.485 21.557 6.645 1.00 51.88 196 GLY A O 1
ATOM 1553 N N . GLY A 1 197 ? -4.296 20.057 5.477 1.00 45.16 197 GLY A N 1
ATOM 1554 C CA . GLY A 1 197 ? -3.106 20.898 5.360 1.00 45.16 197 GLY A CA 1
ATOM 1555 C C . GLY A 1 197 ? -3.275 21.962 4.270 1.00 45.16 197 GLY A C 1
ATOM 1556 O O . GLY A 1 197 ? -4.224 21.922 3.493 1.00 45.16 197 GLY A O 1
ATOM 1557 N N . LEU A 1 198 ? -2.298 22.869 4.142 1.00 40.56 198 LEU A N 1
ATOM 1558 C CA . LEU A 1 198 ? -2.225 23.856 3.044 1.00 40.56 198 LEU A CA 1
ATOM 1559 C C . LEU A 1 198 ? -2.324 23.229 1.634 1.00 40.56 198 LEU A C 1
ATOM 1561 O O . LEU A 1 198 ? -2.674 23.937 0.692 1.00 40.56 198 LEU A O 1
ATOM 1565 N N . ALA A 1 199 ? -2.025 21.932 1.492 1.00 41.75 199 ALA A N 1
ATOM 1566 C CA . ALA A 1 199 ? -2.088 21.180 0.237 1.00 41.75 199 ALA A CA 1
ATOM 1567 C C . ALA A 1 199 ? -3.228 20.135 0.171 1.00 41.75 199 ALA A C 1
ATOM 1569 O O . ALA A 1 199 ? -3.640 19.755 -0.924 1.00 41.75 199 ALA A O 1
ATOM 1570 N N . ILE A 1 200 ? -3.809 19.734 1.312 1.00 49.00 200 ILE A N 1
ATOM 1571 C CA . ILE A 1 200 ? -4.841 18.686 1.389 1.00 49.00 200 ILE A CA 1
ATOM 1572 C C . ILE A 1 200 ? -6.107 19.275 1.991 1.00 49.00 200 ILE A C 1
ATOM 1574 O O . ILE A 1 200 ? -6.223 19.387 3.205 1.00 49.00 200 ILE A O 1
ATOM 1578 N N . ASP A 1 201 ? -7.099 19.581 1.166 1.00 57.69 201 ASP A N 1
ATOM 1579 C CA . ASP A 1 201 ? -8.431 19.908 1.662 1.00 57.69 201 ASP A CA 1
ATOM 1580 C C . ASP A 1 201 ? -9.243 18.613 1.858 1.00 57.69 201 ASP A C 1
ATOM 1582 O O . ASP A 1 201 ? -9.819 18.051 0.925 1.00 57.69 201 ASP A O 1
ATOM 1586 N N . LEU A 1 202 ? -9.289 18.110 3.097 1.00 63.44 202 LEU A N 1
ATOM 1587 C CA . LEU A 1 202 ? -10.133 16.962 3.462 1.00 63.44 202 LEU A CA 1
ATOM 1588 C C . LEU A 1 202 ? -11.635 17.279 3.369 1.00 63.44 202 LEU A C 1
ATOM 1590 O O . LEU A 1 202 ? -12.460 16.363 3.440 1.00 63.44 202 LEU A O 1
ATOM 1594 N N . ASP A 1 203 ? -12.007 18.541 3.196 1.00 62.66 203 ASP A N 1
ATOM 1595 C CA . ASP A 1 203 ? -13.380 18.998 3.016 1.00 62.66 203 ASP A CA 1
ATOM 1596 C C . ASP A 1 203 ? -13.721 19.214 1.530 1.00 62.66 203 ASP A C 1
ATOM 1598 O O . ASP A 1 203 ? -14.900 19.240 1.184 1.00 62.66 203 ASP A O 1
ATOM 1602 N N . ALA A 1 204 ? -12.733 19.206 0.625 1.00 58.66 204 ALA A N 1
ATOM 1603 C CA . ALA A 1 204 ? -12.967 19.238 -0.817 1.00 58.66 204 ALA A CA 1
ATOM 1604 C C . ALA A 1 204 ? -13.691 17.968 -1.289 1.00 58.66 204 ALA A C 1
ATOM 1606 O O . ALA A 1 204 ? -13.224 16.843 -1.076 1.00 58.66 204 ALA A O 1
ATOM 1607 N N . GLU A 1 205 ? -14.846 18.131 -1.929 1.00 54.88 205 GLU A N 1
ATOM 1608 C CA . GLU A 1 205 ? -15.599 17.019 -2.513 1.00 54.88 205 GLU A CA 1
ATOM 1609 C C . GLU A 1 205 ? -14.742 16.270 -3.552 1.00 54.88 205 GLU A C 1
ATOM 1611 O O . GLU A 1 205 ? -14.028 16.907 -4.336 1.00 54.88 205 GLU A O 1
ATOM 1616 N N . PRO A 1 206 ? -14.774 14.921 -3.580 1.00 52.25 206 PRO A N 1
ATOM 1617 C CA . PRO A 1 206 ? -14.076 14.167 -4.612 1.00 52.25 206 PRO A CA 1
ATOM 1618 C C . PRO A 1 206 ? -14.560 14.622 -5.990 1.00 52.25 206 PRO A C 1
ATOM 1620 O O . PRO A 1 206 ? -15.755 14.846 -6.198 1.00 52.25 206 PRO A O 1
ATOM 1623 N N . ALA A 1 207 ? -13.635 14.743 -6.946 1.00 50.28 207 ALA A N 1
ATOM 1624 C CA . ALA A 1 207 ? -13.998 15.021 -8.329 1.00 50.28 207 ALA A CA 1
ATOM 1625 C C . ALA A 1 207 ? -15.081 14.020 -8.777 1.00 50.28 207 ALA A C 1
ATOM 1627 O O . ALA A 1 207 ? -14.935 12.808 -8.598 1.00 50.28 207 ALA A O 1
ATOM 1628 N N . ILE A 1 208 ? -16.189 14.557 -9.292 1.00 41.94 208 ILE A N 1
ATOM 1629 C CA . ILE A 1 208 ? -17.429 13.836 -9.600 1.00 41.94 208 ILE A CA 1
ATOM 1630 C C . ILE A 1 208 ? -17.111 12.542 -10.375 1.00 41.94 208 ILE A C 1
ATOM 1632 O O . ILE A 1 208 ? -16.619 12.606 -11.500 1.00 41.94 208 ILE A O 1
ATOM 1636 N N . GLY A 1 209 ? -17.395 11.377 -9.774 1.00 48.12 209 GLY A N 1
ATOM 1637 C CA . GLY A 1 209 ? -17.322 10.063 -10.435 1.00 48.12 209 GLY A CA 1
ATOM 1638 C C . GLY A 1 209 ? -16.473 8.973 -9.758 1.00 48.12 209 GLY A C 1
ATOM 1639 O O . GLY A 1 209 ? -16.596 7.818 -10.153 1.00 48.12 209 GLY A O 1
ATOM 1640 N N . GLN A 1 210 ? -15.659 9.276 -8.739 1.00 53.53 210 GLN A N 1
ATOM 1641 C CA . GLN A 1 210 ? -14.898 8.265 -7.974 1.00 53.53 210 GLN A CA 1
ATOM 1642 C C . GLN A 1 210 ? -15.500 8.057 -6.576 1.00 53.53 210 GLN A C 1
ATOM 1644 O O . GLN A 1 210 ? -15.082 8.680 -5.601 1.00 53.53 210 GLN A O 1
ATOM 1649 N N . ALA A 1 211 ? -16.505 7.184 -6.474 1.00 56.03 211 ALA A N 1
ATOM 1650 C CA . ALA A 1 211 ? -17.042 6.751 -5.186 1.00 56.03 211 ALA A CA 1
ATOM 1651 C C . ALA A 1 211 ? -16.175 5.613 -4.618 1.00 56.03 211 ALA A C 1
ATOM 1653 O O . ALA A 1 211 ? -16.243 4.483 -5.094 1.00 56.03 211 ALA A O 1
ATOM 1654 N N . VAL A 1 212 ? -15.358 5.917 -3.606 1.00 61.44 212 VAL A N 1
ATOM 1655 C CA . VAL A 1 212 ? -14.699 4.907 -2.759 1.00 61.44 212 VAL A CA 1
ATOM 1656 C C . VAL A 1 212 ? -15.765 4.322 -1.839 1.00 61.44 212 VAL A C 1
ATOM 1658 O O . VAL A 1 212 ? -16.478 5.068 -1.164 1.00 61.44 212 VAL A O 1
ATOM 1661 N N . THR A 1 213 ? -15.902 3.000 -1.828 1.00 69.69 213 THR A N 1
ATOM 1662 C CA . THR A 1 213 ? -16.921 2.310 -1.027 1.00 69.69 213 THR A CA 1
ATOM 1663 C C . THR A 1 213 ? -16.314 1.754 0.258 1.00 69.69 213 THR A C 1
ATOM 1665 O O . THR A 1 213 ? -15.181 1.275 0.276 1.00 69.69 213 THR A O 1
ATOM 1668 N N . VAL A 1 214 ? -17.056 1.831 1.364 1.00 69.81 214 VAL A N 1
ATOM 1669 C CA . VAL A 1 214 ? -16.692 1.105 2.586 1.00 69.81 214 VAL A CA 1
ATOM 1670 C C . VAL A 1 214 ? -17.117 -0.348 2.384 1.00 69.81 214 VAL A C 1
ATOM 1672 O O . VAL A 1 214 ? -18.304 -0.616 2.215 1.00 69.81 214 VAL A O 1
ATOM 1675 N N . ILE A 1 215 ? -16.150 -1.265 2.353 1.00 67.38 215 ILE A N 1
ATOM 1676 C CA . ILE A 1 215 ? -16.354 -2.667 1.950 1.00 67.38 215 ILE A CA 1
ATOM 1677 C C . ILE A 1 215 ? -17.136 -3.441 3.015 1.00 67.38 215 ILE A C 1
ATOM 1679 O O . ILE A 1 215 ? -18.015 -4.234 2.690 1.00 67.38 215 ILE A O 1
ATOM 1683 N N . ASN A 1 216 ? -16.842 -3.181 4.290 1.00 62.03 216 ASN A N 1
ATOM 1684 C CA . ASN A 1 216 ? -17.473 -3.860 5.414 1.00 62.03 216 ASN A CA 1
ATOM 1685 C C . ASN A 1 216 ? -18.332 -2.864 6.189 1.00 62.03 216 ASN A C 1
ATOM 1687 O O . ASN A 1 216 ? -17.818 -1.915 6.775 1.00 62.03 216 ASN A O 1
ATOM 1691 N N . THR A 1 217 ? -19.645 -3.093 6.215 1.00 65.50 217 THR A N 1
ATOM 1692 C CA . THR A 1 217 ? -20.574 -2.307 7.046 1.00 65.50 217 THR A CA 1
ATOM 1693 C C . THR A 1 217 ? -20.437 -2.631 8.531 1.00 65.50 217 THR A C 1
ATOM 1695 O O . THR A 1 217 ? -20.886 -1.860 9.376 1.00 65.50 217 THR A O 1
ATOM 1698 N N . THR A 1 218 ? -19.851 -3.786 8.853 1.00 75.19 218 THR A N 1
ATOM 1699 C CA . THR A 1 218 ? -19.538 -4.199 10.220 1.00 75.19 218 THR A CA 1
ATOM 1700 C C . THR A 1 218 ? -18.039 -4.010 10.459 1.00 75.19 218 THR A C 1
ATOM 1702 O O . THR A 1 218 ? -17.250 -4.568 9.693 1.00 75.19 218 THR A O 1
ATOM 1705 N N . PRO A 1 219 ? -17.634 -3.251 11.494 1.00 81.81 219 PRO A N 1
ATOM 1706 C CA . PRO A 1 219 ? -16.225 -3.020 11.776 1.00 81.81 219 PRO A CA 1
ATOM 1707 C C . PRO A 1 219 ? -15.505 -4.330 12.115 1.00 81.81 219 PRO A C 1
ATOM 1709 O O . PRO A 1 219 ? -16.043 -5.158 12.854 1.00 81.81 219 PRO A O 1
ATOM 1712 N N . VAL A 1 220 ? -14.283 -4.497 11.611 1.00 87.56 220 VAL A N 1
ATOM 1713 C CA . VAL A 1 220 ? -13.453 -5.688 11.867 1.00 87.56 220 VAL A CA 1
ATOM 1714 C C . VAL A 1 220 ? -12.349 -5.411 12.898 1.00 87.56 220 VAL A C 1
ATOM 1716 O O . VAL A 1 220 ? -11.822 -4.295 12.935 1.00 87.56 220 VAL A O 1
ATOM 1719 N N . PRO A 1 221 ? -11.975 -6.383 13.749 1.00 89.12 221 PRO A N 1
ATOM 1720 C CA . PRO A 1 221 ? -10.837 -6.227 14.649 1.00 89.12 221 PRO A CA 1
ATOM 1721 C C . PRO A 1 221 ? -9.513 -6.300 13.879 1.00 89.12 221 PRO A C 1
ATOM 1723 O O . PRO A 1 221 ? -9.376 -7.095 12.953 1.00 89.12 221 PRO A O 1
ATOM 1726 N N . VAL A 1 222 ? -8.530 -5.488 14.276 1.00 86.50 222 VAL A N 1
ATOM 1727 C CA . VAL A 1 222 ? -7.182 -5.469 13.681 1.00 86.50 222 VAL A CA 1
ATOM 1728 C C . VAL A 1 222 ? -6.117 -5.642 14.758 1.00 86.50 222 VAL A C 1
ATOM 1730 O O . VAL A 1 222 ? -6.273 -5.142 15.872 1.00 86.50 222 VAL A O 1
ATOM 1733 N N . ASP A 1 223 ? -5.030 -6.341 14.434 1.00 81.38 223 ASP A N 1
ATOM 1734 C CA . ASP A 1 223 ? -3.905 -6.514 15.353 1.00 81.38 223 ASP A CA 1
ATOM 1735 C C . ASP A 1 223 ? -2.911 -5.350 15.219 1.00 81.38 223 ASP A C 1
ATOM 1737 O O . ASP A 1 223 ? -2.118 -5.257 14.282 1.00 81.38 223 ASP A O 1
ATOM 1741 N N . ILE A 1 224 ? -2.942 -4.443 16.195 1.00 73.81 224 ILE A N 1
ATOM 1742 C CA . ILE A 1 224 ? -2.028 -3.295 16.273 1.00 73.81 224 ILE A CA 1
ATOM 1743 C C . ILE A 1 224 ? -0.643 -3.650 16.830 1.00 73.81 224 ILE A C 1
ATOM 1745 O O . ILE A 1 224 ? 0.283 -2.836 16.745 1.00 73.81 224 ILE A O 1
ATOM 1749 N N . THR A 1 225 ? -0.487 -4.828 17.443 1.00 73.00 225 THR A N 1
ATOM 1750 C CA . THR A 1 225 ? 0.794 -5.273 18.014 1.00 73.00 225 THR A CA 1
ATOM 1751 C C . THR A 1 225 ? 1.741 -5.781 16.936 1.00 73.00 225 THR A C 1
ATOM 1753 O O . THR A 1 225 ? 2.964 -5.752 17.112 1.00 73.00 225 THR A O 1
ATOM 1756 N N . PHE A 1 226 ? 1.175 -6.149 15.790 1.00 74.38 226 PHE A N 1
ATOM 1757 C CA . PHE A 1 226 ? 1.899 -6.572 14.616 1.00 74.38 226 PHE A CA 1
ATOM 1758 C C . PHE A 1 226 ? 2.702 -5.407 14.017 1.00 74.38 226 PHE A C 1
ATOM 1760 O O . PHE A 1 226 ? 2.161 -4.419 13.507 1.00 74.38 226 PHE A O 1
ATOM 1767 N N . ARG A 1 227 ? 4.031 -5.506 14.103 1.00 71.56 227 ARG A N 1
ATOM 1768 C CA . ARG A 1 227 ? 4.966 -4.563 13.481 1.00 71.56 227 ARG A CA 1
ATOM 1769 C C . ARG A 1 227 ? 5.563 -5.208 12.248 1.00 71.56 227 ARG A C 1
ATOM 1771 O O . ARG A 1 227 ? 6.474 -6.018 12.366 1.00 71.56 227 ARG A O 1
ATOM 1778 N N . ASN A 1 228 ? 5.087 -4.808 11.076 1.00 78.00 228 ASN A N 1
ATOM 1779 C CA . ASN A 1 228 ? 5.686 -5.264 9.831 1.00 78.00 228 ASN A CA 1
ATOM 1780 C C . ASN A 1 228 ? 6.826 -4.352 9.362 1.00 78.00 228 ASN A C 1
ATOM 1782 O O . ASN A 1 228 ? 6.903 -3.162 9.684 1.00 78.00 228 ASN A O 1
ATOM 1786 N N . ASN A 1 229 ? 7.714 -4.935 8.560 1.00 79.06 229 ASN A N 1
ATOM 1787 C CA . ASN A 1 229 ? 8.880 -4.240 8.022 1.00 79.06 229 ASN A CA 1
ATOM 1788 C C . ASN A 1 229 ? 8.503 -3.181 6.971 1.00 79.06 229 ASN A C 1
ATOM 1790 O O . ASN A 1 229 ? 9.290 -2.269 6.723 1.00 79.06 229 ASN A O 1
ATOM 1794 N N . ALA A 1 230 ? 7.304 -3.261 6.380 1.00 78.69 230 ALA A N 1
ATOM 1795 C CA . ALA A 1 230 ? 6.843 -2.310 5.371 1.00 78.69 230 ALA A CA 1
ATOM 1796 C C . ALA A 1 230 ? 6.580 -0.919 5.969 1.00 78.69 230 ALA A C 1
ATOM 1798 O O . ALA A 1 230 ? 7.033 0.080 5.410 1.00 78.69 230 ALA A O 1
ATOM 1799 N N . GLN A 1 231 ? 5.909 -0.840 7.122 1.00 81.69 231 GLN A N 1
ATOM 1800 C CA . GLN A 1 231 ? 5.691 0.436 7.811 1.00 81.69 231 GLN A CA 1
ATOM 1801 C C . GLN A 1 231 ? 7.014 1.047 8.281 1.00 81.69 231 GLN A C 1
ATOM 1803 O O . GLN A 1 231 ? 7.234 2.240 8.098 1.00 81.69 231 GLN A O 1
ATOM 1808 N N . LEU A 1 232 ? 7.921 0.228 8.825 1.00 75.88 232 LEU A N 1
ATOM 1809 C CA . LEU A 1 232 ? 9.243 0.698 9.237 1.00 75.88 232 LEU A CA 1
ATOM 1810 C C . LEU A 1 232 ? 10.036 1.259 8.047 1.00 75.88 232 LEU A C 1
ATOM 1812 O O . LEU A 1 232 ? 10.640 2.320 8.162 1.00 75.88 232 LEU A O 1
ATOM 1816 N N . MET A 1 233 ? 10.008 0.579 6.898 1.00 80.56 233 MET A N 1
ATOM 1817 C CA . MET A 1 233 ? 10.622 1.069 5.661 1.00 80.56 233 MET A CA 1
ATOM 1818 C C . MET A 1 233 ? 10.050 2.435 5.257 1.00 80.56 233 MET A C 1
ATOM 1820 O O . MET A 1 233 ? 10.812 3.332 4.905 1.00 80.56 233 MET A O 1
ATOM 1824 N N . LEU A 1 234 ? 8.728 2.604 5.313 1.00 78.44 234 LEU A N 1
ATOM 1825 C CA . LEU A 1 234 ? 8.072 3.866 4.972 1.00 78.44 234 LEU A CA 1
ATOM 1826 C C . LEU A 1 234 ? 8.477 4.998 5.928 1.00 78.44 234 LEU A C 1
ATOM 1828 O O . LEU A 1 234 ? 8.802 6.096 5.487 1.00 78.44 234 LEU A O 1
ATOM 1832 N N . GLU A 1 235 ? 8.494 4.720 7.231 1.00 72.25 235 GLU A N 1
ATOM 1833 C CA . GLU A 1 235 ? 8.858 5.699 8.254 1.00 72.25 235 GLU A CA 1
ATOM 1834 C C . GLU A 1 235 ? 10.33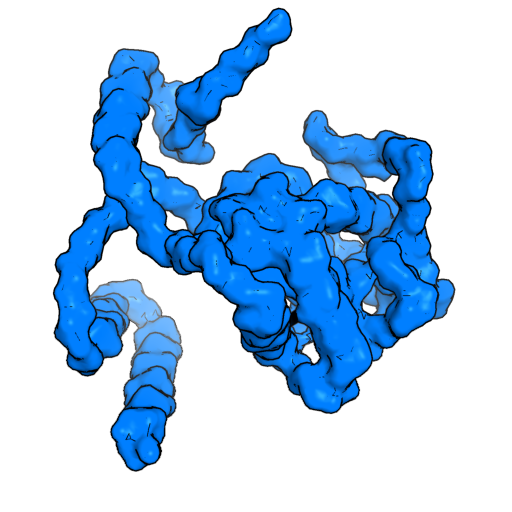5 6.080 8.201 1.00 72.25 235 GLU A C 1
ATOM 1836 O O . GLU A 1 235 ? 10.660 7.242 8.412 1.00 72.25 235 GLU A O 1
ATOM 1841 N N . LEU A 1 236 ? 11.243 5.147 7.912 1.00 68.62 236 LEU A N 1
ATOM 1842 C CA . LEU A 1 236 ? 12.668 5.464 7.794 1.00 68.62 236 LEU A CA 1
ATOM 1843 C C . LEU A 1 236 ? 12.956 6.360 6.585 1.00 68.62 236 LEU A C 1
ATOM 1845 O O . LEU A 1 236 ? 13.817 7.232 6.668 1.00 68.62 236 LEU A O 1
ATOM 1849 N N . ARG A 1 237 ? 12.189 6.222 5.500 1.00 67.50 237 ARG A N 1
ATOM 1850 C CA . ARG A 1 237 ? 12.366 7.029 4.284 1.00 67.50 237 ARG A CA 1
ATOM 1851 C C . ARG A 1 237 ? 12.067 8.509 4.452 1.00 67.50 237 ARG A C 1
ATOM 1853 O O . ARG A 1 237 ? 12.628 9.305 3.713 1.00 67.50 237 ARG A O 1
ATOM 1860 N N . GLN A 1 238 ? 11.249 8.900 5.428 1.00 58.22 238 GLN A N 1
ATOM 1861 C CA . GLN A 1 238 ? 11.047 10.325 5.723 1.00 58.22 238 GLN A CA 1
ATOM 1862 C C . GLN A 1 238 ? 12.319 10.987 6.296 1.00 58.22 238 GLN A C 1
ATOM 1864 O O . GLN A 1 238 ? 12.436 12.208 6.288 1.00 58.22 238 GLN A O 1
ATOM 1869 N N . PHE A 1 239 ? 13.263 10.178 6.797 1.00 50.16 239 PHE A N 1
ATOM 1870 C CA . PHE A 1 239 ? 14.546 10.616 7.353 1.00 50.16 239 PHE A CA 1
ATOM 1871 C C . PHE A 1 239 ? 15.733 10.305 6.434 1.00 50.16 239 PHE A C 1
ATOM 1873 O O . PHE A 1 239 ? 16.832 10.812 6.664 1.00 50.16 239 PHE A O 1
ATOM 1880 N N . GLU A 1 240 ? 15.535 9.486 5.396 1.00 49.09 240 GLU A N 1
ATOM 1881 C CA . GLU A 1 240 ? 16.498 9.347 4.310 1.00 49.09 240 GLU A CA 1
ATOM 1882 C C . GLU A 1 240 ? 16.491 10.657 3.520 1.00 49.09 240 GLU A C 1
ATOM 1884 O O . GLU A 1 240 ? 15.694 10.867 2.609 1.00 49.09 240 GLU A O 1
ATOM 1889 N N . ILE A 1 241 ? 17.383 11.573 3.906 1.00 43.75 241 ILE A N 1
ATOM 1890 C CA . ILE A 1 241 ? 17.739 12.730 3.086 1.00 43.75 241 ILE A CA 1
ATOM 1891 C C . ILE A 1 241 ? 18.043 12.162 1.698 1.00 43.75 241 ILE A C 1
ATOM 1893 O O . ILE A 1 241 ? 18.918 11.289 1.638 1.00 43.75 241 ILE A O 1
ATOM 1897 N N . PRO A 1 242 ? 17.385 12.601 0.604 1.00 45.62 242 PRO A N 1
ATOM 1898 C CA . PRO A 1 242 ? 17.807 12.198 -0.727 1.00 45.62 242 PRO A CA 1
ATOM 1899 C C . PRO A 1 242 ? 19.277 12.578 -0.811 1.00 45.62 242 PRO A C 1
ATOM 1901 O O . PRO A 1 242 ? 19.634 13.753 -0.748 1.00 45.62 242 PRO A O 1
ATOM 1904 N N . HIS A 1 243 ? 20.156 11.579 -0.779 1.00 40.44 243 HIS A N 1
ATOM 1905 C CA . HIS A 1 243 ? 21.576 11.819 -0.893 1.00 40.44 243 HIS A CA 1
ATOM 1906 C C . HIS A 1 243 ? 21.782 12.185 -2.349 1.00 40.44 243 HIS A C 1
ATOM 1908 O O . HIS A 1 243 ? 22.048 11.344 -3.201 1.00 40.44 243 HIS A O 1
ATOM 1914 N N . SER A 1 244 ? 21.653 13.477 -2.618 1.00 41.62 244 SER A N 1
ATOM 1915 C CA . SER A 1 244 ? 21.961 14.170 -3.861 1.00 41.62 244 SER A CA 1
ATOM 1916 C C . SER A 1 244 ? 23.472 14.174 -4.092 1.00 41.62 244 SER A C 1
ATOM 1918 O O . SER A 1 244 ? 24.074 15.174 -4.466 1.00 41.62 244 SER A O 1
ATOM 1920 N N . ARG A 1 245 ? 24.134 13.046 -3.849 1.00 35.66 245 ARG A N 1
ATOM 1921 C CA . ARG A 1 245 ? 25.433 12.755 -4.421 1.00 35.66 245 ARG A CA 1
ATOM 1922 C C . ARG A 1 245 ? 25.248 11.534 -5.300 1.00 35.66 245 ARG A C 1
ATOM 1924 O O . ARG A 1 245 ? 24.869 10.484 -4.783 1.00 35.66 245 ARG A O 1
ATOM 1931 N N . PRO A 1 246 ? 25.499 11.647 -6.613 1.00 36.91 246 PRO A N 1
ATOM 1932 C CA . PRO A 1 246 ? 25.502 10.476 -7.465 1.00 36.91 246 PRO A CA 1
ATOM 1933 C C . PRO A 1 246 ? 26.458 9.445 -6.869 1.00 36.91 246 PRO A C 1
ATOM 1935 O O . PRO A 1 246 ? 27.615 9.753 -6.568 1.00 36.91 246 PRO A O 1
ATOM 1938 N N . HIS A 1 247 ? 25.956 8.231 -6.646 1.00 39.34 247 HIS A N 1
ATOM 1939 C CA . HIS A 1 247 ? 26.787 7.121 -6.215 1.00 39.34 247 HIS A CA 1
ATOM 1940 C C . HIS A 1 247 ? 27.943 6.970 -7.203 1.00 39.34 247 HIS A C 1
ATOM 1942 O O . HIS A 1 247 ? 27.736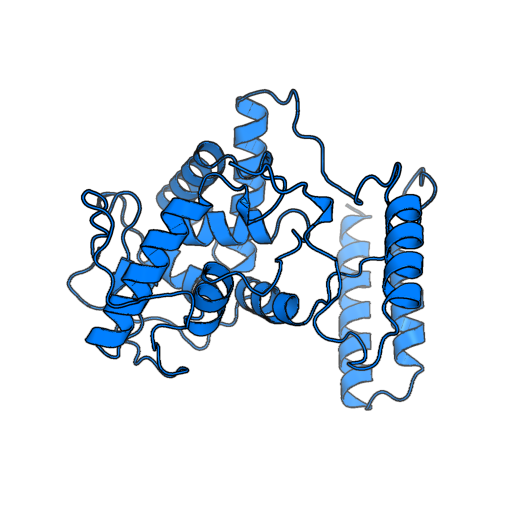 6.852 -8.413 1.00 39.34 247 HIS A O 1
ATOM 1948 N N . THR A 1 248 ? 29.173 6.953 -6.695 1.00 34.47 248 THR A N 1
ATOM 1949 C CA . THR A 1 248 ? 30.328 6.593 -7.510 1.00 34.47 248 THR A CA 1
ATOM 1950 C C . THR A 1 248 ? 30.066 5.213 -8.118 1.00 34.47 248 THR A C 1
ATOM 1952 O O . THR A 1 248 ? 29.739 4.274 -7.381 1.00 34.47 248 THR A O 1
ATOM 1955 N N . PRO A 1 249 ? 30.138 5.061 -9.455 1.00 33.03 249 PRO A N 1
ATOM 1956 C CA . PRO A 1 249 ? 29.902 3.775 -10.083 1.00 33.03 249 PRO A CA 1
ATOM 1957 C C . PRO A 1 249 ? 30.920 2.788 -9.523 1.00 33.03 249 PRO A C 1
ATOM 1959 O O . PRO A 1 249 ? 32.127 2.940 -9.712 1.00 33.03 249 PRO A O 1
ATOM 1962 N N . SER A 1 250 ? 30.434 1.787 -8.789 1.00 33.81 250 SER A N 1
ATOM 1963 C CA . SER A 1 250 ? 31.289 0.683 -8.378 1.00 33.81 250 SER A CA 1
ATOM 1964 C C . SER A 1 250 ? 31.803 -0.003 -9.647 1.00 33.81 250 SER A C 1
ATOM 1966 O O . SER A 1 250 ? 30.996 -0.260 -10.550 1.00 33.81 250 SER A O 1
ATOM 1968 N N . PRO A 1 251 ? 33.111 -0.296 -9.751 1.00 28.92 251 PRO A N 1
ATOM 1969 C CA . PRO A 1 251 ? 33.658 -0.972 -10.918 1.00 28.92 251 PRO A CA 1
ATOM 1970 C C . PRO A 1 251 ? 32.923 -2.302 -11.150 1.00 28.92 251 PRO A C 1
ATOM 1972 O O . PRO A 1 251 ? 32.440 -2.910 -10.186 1.00 28.92 251 PRO A O 1
ATOM 1975 N N . PRO A 1 252 ? 32.800 -2.756 -12.411 1.00 28.23 252 PRO A N 1
ATOM 1976 C CA . PRO A 1 252 ? 32.042 -3.955 -12.739 1.00 28.23 252 PRO A CA 1
ATOM 1977 C C . PRO A 1 252 ? 32.657 -5.160 -12.020 1.00 28.23 252 PRO A C 1
ATOM 1979 O O . PRO A 1 252 ? 33.724 -5.646 -12.392 1.00 28.23 252 PRO A O 1
ATOM 1982 N N . SER A 1 253 ? 31.996 -5.626 -10.957 1.00 31.31 253 SER A N 1
ATOM 1983 C CA . SER A 1 253 ? 32.440 -6.795 -10.204 1.00 31.31 253 SER A CA 1
ATOM 1984 C C . SER A 1 253 ? 32.047 -8.051 -10.972 1.00 31.31 253 SER A C 1
ATOM 1986 O O . SER A 1 253 ? 30.888 -8.473 -10.943 1.00 31.31 253 SER A O 1
ATOM 1988 N N . PHE A 1 254 ? 33.016 -8.654 -11.650 1.00 32.62 254 PHE A N 1
ATOM 1989 C CA . PHE A 1 254 ? 32.944 -10.070 -11.969 1.00 32.62 254 PHE A CA 1
ATOM 1990 C C . PHE A 1 254 ? 33.065 -10.872 -10.662 1.00 32.62 254 PHE A C 1
ATOM 1992 O O . PHE A 1 254 ? 34.048 -10.730 -9.947 1.00 32.62 254 PHE A O 1
ATOM 1999 N N . ALA A 1 255 ? 32.055 -11.710 -10.417 1.00 33.81 255 ALA A N 1
ATOM 2000 C CA . ALA A 1 255 ? 32.005 -12.844 -9.489 1.00 33.81 255 ALA A CA 1
ATOM 2001 C C . ALA A 1 255 ? 32.056 -12.604 -7.953 1.00 33.81 255 ALA A C 1
ATOM 2003 O O . ALA A 1 255 ? 32.843 -11.840 -7.411 1.00 33.81 255 ALA A O 1
ATOM 2004 N N . SER A 1 256 ? 31.122 -13.320 -7.315 1.00 51.50 256 SER A N 1
ATOM 2005 C CA . SER A 1 256 ? 30.941 -13.813 -5.936 1.00 51.50 256 SER A CA 1
ATOM 2006 C C . SER A 1 256 ? 32.031 -13.631 -4.856 1.00 51.50 256 SER A C 1
ATOM 2008 O O . SER A 1 256 ? 33.226 -13.616 -5.110 1.00 51.50 256 SER A O 1
ATOM 2010 N N . ASP A 1 257 ? 31.550 -13.592 -3.605 1.00 46.31 257 ASP A N 1
ATOM 2011 C CA . ASP A 1 257 ? 32.247 -13.703 -2.304 1.00 46.31 257 ASP A CA 1
ATOM 2012 C C . ASP A 1 257 ? 32.915 -12.467 -1.686 1.00 46.31 257 ASP A C 1
ATOM 2014 O O . ASP A 1 257 ? 33.069 -12.410 -0.464 1.00 46.31 257 ASP A O 1
ATOM 2018 N N . THR A 1 258 ? 33.216 -11.408 -2.435 1.00 49.91 258 THR A N 1
ATOM 2019 C CA . THR A 1 258 ? 33.896 -10.232 -1.844 1.00 49.91 258 THR A CA 1
ATOM 2020 C C . THR A 1 258 ? 32.946 -9.221 -1.190 1.00 49.91 258 THR A C 1
ATOM 2022 O O . THR A 1 258 ? 33.298 -8.621 -0.177 1.00 49.91 258 THR A O 1
ATOM 2025 N N . LYS A 1 259 ? 31.713 -9.055 -1.696 1.00 52.59 259 LYS A N 1
ATOM 2026 C CA . LYS A 1 259 ? 30.761 -8.046 -1.176 1.00 52.59 259 LYS A CA 1
ATOM 2027 C C . LYS A 1 259 ? 30.215 -8.360 0.217 1.00 52.59 259 LYS A C 1
ATOM 2029 O O . LYS A 1 259 ? 30.069 -7.446 1.019 1.00 52.59 259 LYS A O 1
ATOM 2034 N N . LEU A 1 260 ? 29.930 -9.627 0.526 1.00 48.75 260 LEU A N 1
ATOM 2035 C CA . LEU A 1 260 ? 29.445 -10.002 1.859 1.00 48.75 260 LEU A CA 1
ATOM 2036 C C . LEU A 1 260 ? 30.556 -9.852 2.906 1.00 48.75 260 LEU A C 1
ATOM 2038 O O . LEU A 1 260 ? 30.300 -9.380 4.006 1.00 48.75 260 LEU A O 1
ATOM 2042 N N . ASN A 1 261 ? 31.794 -10.197 2.543 1.00 52.66 261 ASN A N 1
ATOM 2043 C CA . ASN A 1 261 ? 32.951 -10.023 3.417 1.00 52.66 261 ASN A CA 1
ATOM 2044 C C . ASN A 1 261 ? 33.278 -8.542 3.656 1.00 52.66 261 ASN A C 1
ATOM 2046 O O . ASN A 1 261 ? 33.631 -8.193 4.775 1.00 52.66 261 ASN A O 1
ATOM 2050 N N . ALA A 1 262 ? 33.077 -7.671 2.662 1.00 54.28 262 ALA A N 1
ATOM 2051 C CA . ALA A 1 262 ? 33.194 -6.222 2.840 1.00 54.28 262 ALA A CA 1
ATOM 2052 C C . ALA A 1 262 ? 32.110 -5.665 3.782 1.00 54.28 262 ALA A C 1
ATOM 2054 O O . ALA A 1 262 ? 32.429 -4.965 4.732 1.00 54.28 262 ALA A O 1
ATOM 2055 N N . ILE A 1 263 ? 30.845 -6.067 3.605 1.00 53.88 263 ILE A N 1
ATOM 2056 C CA . ILE A 1 263 ? 29.739 -5.649 4.489 1.00 53.88 263 ILE A CA 1
ATOM 2057 C C . ILE A 1 263 ? 29.940 -6.164 5.924 1.00 53.88 263 ILE A C 1
ATOM 2059 O O . ILE A 1 263 ? 29.625 -5.472 6.889 1.00 53.88 263 ILE A O 1
ATOM 2063 N N . LEU A 1 264 ? 30.466 -7.381 6.086 1.00 53.47 264 LEU A N 1
ATOM 2064 C CA . LEU A 1 264 ? 30.784 -7.939 7.400 1.00 53.47 264 LEU A CA 1
ATOM 2065 C C . LEU A 1 264 ? 31.976 -7.228 8.053 1.00 53.47 264 LEU A C 1
ATOM 2067 O O . LEU A 1 264 ? 31.938 -7.027 9.263 1.00 53.47 264 LEU A O 1
ATOM 2071 N N . ALA A 1 265 ? 32.981 -6.815 7.277 1.00 62.72 265 ALA A N 1
ATOM 2072 C CA . ALA A 1 265 ? 34.098 -6.014 7.772 1.00 62.72 265 ALA A CA 1
ATOM 2073 C C . ALA A 1 265 ? 33.635 -4.616 8.220 1.00 62.72 265 ALA A C 1
ATOM 2075 O O . ALA A 1 265 ? 33.991 -4.191 9.314 1.00 62.72 265 ALA A O 1
ATOM 2076 N N . ASP A 1 266 ? 32.760 -3.959 7.453 1.00 59.66 266 ASP A N 1
ATOM 2077 C CA . ASP A 1 266 ? 32.193 -2.650 7.811 1.00 59.66 266 ASP A CA 1
ATOM 2078 C C . ASP A 1 266 ? 31.305 -2.728 9.070 1.00 59.66 266 ASP A C 1
ATOM 2080 O O . ASP A 1 266 ? 31.325 -1.841 9.924 1.00 59.66 266 ASP A O 1
ATOM 2084 N N . LEU A 1 267 ? 30.546 -3.819 9.239 1.00 52.75 267 LEU A N 1
ATOM 2085 C CA . LEU A 1 267 ? 29.754 -4.072 10.451 1.00 52.75 267 LEU A CA 1
ATOM 2086 C C . LEU A 1 267 ? 30.624 -4.389 11.677 1.00 52.75 267 LEU A C 1
ATOM 2088 O O . LEU A 1 267 ? 30.258 -4.021 12.798 1.00 52.75 267 LEU A O 1
ATOM 2092 N N . GLU A 1 268 ? 31.748 -5.081 11.484 1.00 62.69 268 GLU A N 1
ATOM 2093 C CA . GLU A 1 268 ? 32.736 -5.338 12.536 1.00 62.69 268 GLU A CA 1
ATOM 2094 C C . GLU A 1 268 ? 33.452 -4.038 12.945 1.00 62.69 268 GLU A C 1
ATOM 2096 O O . GLU A 1 268 ? 33.642 -3.808 14.141 1.00 62.69 268 GLU A O 1
ATOM 2101 N N . ASP A 1 269 ? 33.735 -3.136 12.001 1.00 60.69 269 ASP A N 1
ATOM 2102 C CA . ASP A 1 269 ? 34.343 -1.828 12.275 1.00 60.69 269 ASP A CA 1
ATOM 2103 C C . ASP A 1 269 ? 33.373 -0.874 13.001 1.00 60.69 269 ASP A C 1
ATOM 2105 O O . ASP A 1 269 ? 33.728 -0.235 13.995 1.00 60.69 269 ASP A O 1
ATOM 2109 N N . LEU A 1 270 ? 32.086 -0.897 12.633 1.00 52.28 270 LEU A N 1
ATOM 2110 C CA . LEU A 1 270 ? 31.014 -0.199 13.359 1.00 52.28 270 LEU A CA 1
ATOM 2111 C C . LEU A 1 270 ? 30.861 -0.681 14.813 1.00 52.28 270 LEU A C 1
ATOM 2113 O O . LEU A 1 270 ? 30.497 0.103 15.692 1.00 52.28 270 LEU A O 1
ATOM 2117 N N . CYS A 1 271 ? 31.173 -1.948 15.106 1.00 55.53 271 CYS A N 1
ATOM 2118 C CA . CYS A 1 271 ? 31.167 -2.475 16.475 1.00 55.53 271 CYS A CA 1
ATOM 2119 C C . CYS A 1 271 ? 32.354 -1.978 17.326 1.00 55.53 271 CYS A C 1
ATOM 2121 O O . CYS A 1 271 ? 32.291 -2.051 18.563 1.00 55.53 271 CYS A O 1
ATOM 2123 N N . ASN A 1 272 ? 33.409 -1.452 16.697 1.00 57.81 272 ASN A N 1
ATOM 2124 C CA . ASN A 1 272 ? 34.602 -0.934 17.368 1.00 57.81 272 ASN A CA 1
ATOM 2125 C C . ASN A 1 272 ? 34.473 0.539 17.792 1.00 57.81 272 ASN A C 1
ATOM 2127 O O . ASN A 1 272 ? 35.250 0.991 18.629 1.00 57.81 272 ASN A O 1
ATOM 2131 N N . HIS A 1 273 ? 33.462 1.269 17.314 1.00 58.34 273 HIS A N 1
ATOM 2132 C CA . HIS A 1 273 ? 33.120 2.610 17.807 1.00 58.34 273 HIS A CA 1
ATOM 2133 C C . HIS A 1 273 ? 32.296 2.577 19.113 1.00 58.34 273 HIS A C 1
ATOM 2135 O O . HIS A 1 273 ? 31.866 1.506 19.563 1.00 58.34 273 HIS A O 1
ATOM 2141 N N . ASP A 1 274 ? 32.128 3.740 19.761 1.00 52.22 274 ASP A N 1
ATOM 2142 C CA . ASP A 1 274 ? 31.519 3.954 21.094 1.00 52.22 274 ASP A CA 1
ATOM 2143 C C . ASP A 1 274 ? 30.002 3.664 21.148 1.00 52.22 274 ASP A C 1
ATOM 2145 O O . ASP A 1 274 ? 29.167 4.483 21.527 1.00 52.22 274 ASP A O 1
ATOM 2149 N N . LEU A 1 275 ? 29.612 2.450 20.771 1.00 69.69 275 LEU A N 1
ATOM 2150 C CA . LEU A 1 275 ? 28.262 1.931 20.939 1.00 69.69 275 LEU A CA 1
ATOM 2151 C C . LEU A 1 275 ? 28.078 1.357 22.346 1.00 69.69 275 LEU A C 1
ATOM 2153 O O . LEU A 1 275 ? 28.977 0.733 22.918 1.00 69.69 275 LEU A O 1
ATOM 2157 N N . SER A 1 276 ? 26.867 1.485 22.891 1.00 72.62 276 SER A N 1
ATOM 2158 C CA . SER A 1 276 ? 26.550 0.879 24.185 1.00 72.62 276 SER A CA 1
ATOM 2159 C C . SER A 1 276 ? 26.694 -0.658 24.133 1.00 72.62 276 SER A C 1
ATOM 2161 O O . SER A 1 276 ? 26.398 -1.282 23.104 1.00 72.62 276 SER A O 1
ATOM 2163 N N . PRO A 1 277 ? 27.075 -1.324 25.242 1.00 65.12 277 PRO A N 1
ATOM 2164 C CA . PRO A 1 277 ? 27.259 -2.782 25.279 1.00 65.12 277 PRO A CA 1
ATOM 2165 C C . PRO A 1 277 ? 26.017 -3.603 24.886 1.00 65.12 277 PRO A C 1
ATOM 2167 O O . PRO A 1 277 ? 26.120 -4.786 24.558 1.00 65.12 277 PRO A O 1
ATOM 2170 N N . ALA A 1 278 ? 24.823 -3.007 24.956 1.00 64.06 278 ALA A N 1
ATOM 2171 C CA . ALA A 1 278 ? 23.579 -3.632 24.513 1.00 64.06 278 ALA A CA 1
ATOM 2172 C C . ALA A 1 278 ? 23.435 -3.607 22.982 1.00 64.06 278 ALA A C 1
ATOM 2174 O O . ALA A 1 278 ? 22.994 -4.593 22.391 1.00 64.06 278 ALA A O 1
ATOM 2175 N N . VAL A 1 279 ? 23.849 -2.511 22.338 1.00 56.22 279 VAL A N 1
ATOM 2176 C CA . VAL A 1 279 ? 23.827 -2.356 20.876 1.00 56.22 279 VAL A CA 1
ATOM 2177 C C . VAL A 1 279 ? 24.890 -3.247 20.234 1.00 56.22 279 VAL A C 1
ATOM 2179 O O . VAL A 1 279 ? 24.562 -4.003 19.320 1.00 56.22 279 VAL A O 1
ATOM 2182 N N . LYS A 1 280 ? 26.108 -3.288 20.798 1.00 60.31 280 LYS A N 1
ATOM 2183 C CA . LYS A 1 280 ? 27.180 -4.190 20.331 1.00 60.31 280 LYS A CA 1
ATOM 2184 C C . LYS A 1 280 ? 26.741 -5.659 20.330 1.00 60.31 280 LYS A C 1
ATOM 2186 O O . LYS A 1 280 ? 26.912 -6.356 19.335 1.00 60.31 280 LYS A O 1
ATOM 2191 N N . ARG A 1 281 ? 26.072 -6.117 21.398 1.00 63.75 281 ARG A N 1
ATOM 2192 C CA . ARG A 1 281 ? 25.554 -7.497 21.493 1.00 63.75 281 ARG A CA 1
ATOM 2193 C C . ARG A 1 281 ? 24.477 -7.817 20.455 1.00 63.75 281 ARG A C 1
ATOM 2195 O O . ARG A 1 281 ? 24.472 -8.917 19.900 1.00 63.75 281 ARG A O 1
ATOM 2202 N N . LYS A 1 282 ? 23.576 -6.873 20.166 1.00 62.38 282 LYS A N 1
ATOM 2203 C CA . LYS A 1 282 ? 22.539 -7.054 19.137 1.00 62.38 282 LYS A CA 1
ATOM 2204 C C . LYS A 1 282 ? 23.143 -7.113 17.732 1.00 62.38 282 LYS A C 1
ATOM 2206 O O . LYS A 1 282 ? 22.776 -8.002 16.968 1.00 62.38 282 LYS A O 1
ATOM 2211 N N . MET A 1 283 ? 24.106 -6.242 17.425 1.00 55.28 283 MET A N 1
ATOM 2212 C CA . MET A 1 283 ? 24.793 -6.230 16.128 1.00 55.28 283 MET A CA 1
ATOM 2213 C C . MET A 1 283 ? 25.643 -7.488 15.910 1.00 55.28 283 MET A C 1
ATOM 2215 O O . MET A 1 283 ? 25.551 -8.101 14.852 1.00 55.28 283 MET A O 1
ATOM 2219 N N . GLN A 1 284 ? 26.369 -7.955 16.931 1.00 67.38 284 GLN A N 1
ATOM 2220 C CA . GLN A 1 284 ? 27.117 -9.219 16.867 1.00 67.38 284 GLN A CA 1
ATOM 2221 C C . GLN A 1 284 ? 26.199 -10.428 16.637 1.00 67.38 284 GLN A C 1
ATOM 2223 O O . GLN A 1 284 ? 26.500 -11.300 15.823 1.00 67.38 284 GLN A O 1
ATOM 2228 N N . THR A 1 285 ? 25.044 -10.465 17.309 1.00 67.56 285 THR A N 1
ATOM 2229 C CA . THR A 1 285 ? 24.049 -11.535 17.121 1.00 67.56 285 THR A CA 1
ATOM 2230 C C . THR A 1 285 ? 23.466 -11.515 15.706 1.00 67.56 285 THR A C 1
ATOM 2232 O O . THR A 1 285 ? 23.265 -12.568 15.101 1.00 67.56 285 THR A O 1
ATOM 2235 N N . PHE A 1 286 ? 23.213 -10.322 15.165 1.00 63.97 286 PHE A N 1
ATOM 2236 C CA . PHE A 1 286 ? 22.733 -10.139 13.799 1.00 63.97 286 PHE A CA 1
ATOM 2237 C C . PHE A 1 286 ? 23.777 -10.585 12.764 1.00 63.97 286 PHE A C 1
ATOM 2239 O O . PHE A 1 286 ? 23.465 -11.421 11.917 1.00 63.97 286 PHE A O 1
ATOM 2246 N N . ALA A 1 287 ? 25.028 -10.130 12.887 1.00 61.69 287 ALA A N 1
ATOM 2247 C CA . ALA A 1 287 ? 26.124 -10.515 11.995 1.00 61.69 287 ALA A CA 1
ATOM 2248 C C . ALA A 1 287 ? 26.366 -12.036 11.996 1.00 61.69 287 ALA A C 1
ATOM 2250 O O . ALA A 1 287 ? 26.528 -12.646 10.937 1.00 61.69 287 ALA A O 1
ATOM 2251 N N . TYR A 1 288 ? 26.303 -12.675 13.170 1.00 68.19 288 TYR A N 1
ATOM 2252 C CA . TYR A 1 288 ? 26.410 -14.129 13.296 1.00 68.19 288 TYR A CA 1
ATOM 2253 C C . TYR A 1 288 ? 25.276 -14.868 12.569 1.00 68.19 288 TYR A C 1
ATOM 2255 O O . TYR A 1 288 ? 25.535 -15.820 11.831 1.00 68.19 288 TYR A O 1
ATOM 2263 N N . ARG A 1 289 ? 24.021 -14.421 12.728 1.00 60.84 289 ARG A N 1
ATOM 2264 C CA . ARG A 1 289 ? 22.862 -15.028 12.047 1.00 60.84 289 ARG A CA 1
ATOM 2265 C C . ARG A 1 289 ? 22.964 -14.906 10.531 1.00 60.84 289 ARG A C 1
ATOM 2267 O O . ARG A 1 289 ? 22.730 -15.894 9.842 1.00 60.84 289 ARG A O 1
ATOM 2274 N N . VAL A 1 290 ? 23.369 -13.740 10.028 1.00 57.09 290 VAL A N 1
ATOM 2275 C CA . VAL A 1 290 ? 23.575 -13.504 8.591 1.00 57.09 290 VAL A CA 1
ATOM 2276 C C . VAL A 1 290 ? 24.675 -14.419 8.044 1.00 57.09 290 VAL A C 1
ATOM 2278 O O . VAL A 1 290 ? 24.460 -15.090 7.037 1.00 57.09 290 VAL A O 1
ATOM 2281 N N . ARG A 1 291 ? 25.816 -14.535 8.740 1.00 64.62 291 ARG A N 1
ATOM 2282 C CA . ARG A 1 291 ? 26.926 -15.424 8.346 1.00 64.62 291 ARG A CA 1
ATOM 2283 C C . ARG A 1 291 ? 26.501 -16.902 8.339 1.00 64.62 291 ARG A C 1
ATOM 2285 O O . ARG A 1 291 ? 26.865 -17.640 7.427 1.00 64.62 291 ARG A O 1
ATOM 2292 N N . HIS A 1 292 ? 25.692 -17.328 9.310 1.00 64.19 292 HIS A N 1
ATOM 2293 C CA . HIS A 1 292 ? 25.215 -18.710 9.428 1.00 64.19 292 HIS A CA 1
ATOM 2294 C C . HIS A 1 292 ? 24.137 -19.082 8.391 1.00 64.19 292 HIS A C 1
ATOM 2296 O O . HIS A 1 292 ? 24.169 -20.179 7.835 1.00 64.19 292 HIS A O 1
ATOM 2302 N N . GLU A 1 293 ? 23.177 -18.193 8.120 1.00 59.62 293 GLU A N 1
ATOM 2303 C CA . GLU A 1 293 ? 22.169 -18.366 7.058 1.00 59.62 293 GLU A CA 1
ATOM 2304 C C . GLU A 1 293 ? 22.826 -18.425 5.676 1.00 59.62 293 GLU A C 1
ATOM 2306 O O . GLU A 1 293 ? 22.522 -19.309 4.875 1.00 59.62 293 GLU A O 1
ATOM 2311 N N . PHE A 1 294 ? 23.776 -17.525 5.413 1.00 52.22 294 PHE A N 1
ATOM 2312 C CA . PHE A 1 294 ? 24.461 -17.467 4.125 1.00 52.22 294 PHE A CA 1
ATOM 2313 C C . PHE A 1 294 ? 25.369 -18.685 3.906 1.00 52.22 294 PHE A C 1
ATOM 2315 O O . PHE A 1 294 ? 25.335 -19.293 2.839 1.00 52.22 294 PHE A O 1
ATOM 2322 N N . GLY A 1 295 ? 26.095 -19.123 4.942 1.00 59.59 295 GLY A N 1
ATOM 2323 C CA . GLY A 1 295 ? 26.907 -20.342 4.891 1.00 59.59 295 GLY A CA 1
ATOM 2324 C C . GLY A 1 295 ? 26.103 -21.619 4.617 1.00 59.59 295 GLY A C 1
ATOM 2325 O O . GLY A 1 295 ? 26.629 -22.547 4.005 1.00 59.59 295 GLY A O 1
ATOM 2326 N N . ARG A 1 296 ? 24.819 -21.676 5.004 1.00 61.09 296 ARG A N 1
ATOM 2327 C CA . ARG A 1 296 ? 23.934 -22.799 4.641 1.00 61.09 296 ARG A CA 1
ATOM 2328 C C . ARG A 1 296 ? 23.498 -22.771 3.178 1.00 61.09 296 ARG A C 1
ATOM 2330 O O . ARG A 1 296 ? 23.363 -23.835 2.591 1.00 61.09 296 ARG A O 1
ATOM 2337 N N . ARG A 1 297 ? 23.291 -21.586 2.596 1.00 49.62 297 ARG A N 1
ATOM 2338 C CA . ARG A 1 297 ? 22.831 -21.436 1.203 1.00 49.62 297 ARG A CA 1
ATOM 2339 C C . ARG A 1 297 ? 23.929 -21.655 0.164 1.00 49.62 297 ARG A C 1
ATOM 2341 O O . ARG A 1 297 ? 23.612 -21.968 -0.969 1.00 49.62 297 ARG A O 1
ATOM 2348 N N . VAL A 1 298 ? 25.196 -21.478 0.539 1.00 48.16 298 VAL A N 1
ATOM 2349 C CA . VAL A 1 298 ? 26.350 -21.695 -0.356 1.00 48.16 298 VAL A CA 1
ATOM 2350 C C . VAL A 1 298 ? 26.775 -23.173 -0.408 1.00 48.16 298 VAL A C 1
ATOM 2352 O O . VAL A 1 298 ? 27.440 -23.586 -1.349 1.00 48.16 298 VAL A O 1
ATOM 2355 N N . ASN A 1 299 ? 26.374 -23.981 0.580 1.00 44.38 299 ASN A N 1
ATOM 2356 C CA . ASN A 1 299 ? 26.706 -25.410 0.670 1.00 44.38 299 ASN A CA 1
ATOM 2357 C C . ASN A 1 299 ? 25.545 -26.349 0.264 1.00 44.38 299 ASN A C 1
ATOM 2359 O O . ASN A 1 299 ? 25.612 -27.546 0.545 1.00 44.38 299 ASN A O 1
ATOM 2363 N N . GLN A 1 300 ? 24.484 -25.815 -0.350 1.00 44.75 300 GLN A N 1
ATOM 2364 C CA . GLN A 1 300 ? 23.375 -26.559 -0.967 1.00 44.75 300 GLN A CA 1
ATOM 2365 C C . GLN A 1 300 ? 23.390 -26.327 -2.474 1.00 44.75 300 GLN A C 1
ATOM 2367 O O . GLN A 1 300 ? 23.097 -27.298 -3.204 1.00 44.75 300 GLN A O 1
#

Organism: NCBI:txid1491008

Sequence (300 aa):
MSSRKWWENPIVTIDAPRDLDPEQERLENEEYAKLMVGYRPPSARDYTGISKEQHEAQCQALVANTFHMIEIDPADHQACFRKCVDKCVMTGVLHAHNWLQWGGYKELSVEMHQLAKATRRTGQVHILNAPSVIAAITVMSIRNMEVVGNDDLTALLINLKAFQYAHSSVEYWSADAGFGGIIHTTEPYVGPRLEGGLAIDLDAEPAIGQAVTVINTTPVPVDITFRNNAQLMLELRQFEIPHSRPHTPSPPSFASDTKLNAILADLEDLCNHDLSPAVKRKMQTFAYRVRHEFGRRVNQ

Secondary structure (DSSP, 8-state):
-----GGGS----TT--TT--HHHHHHHHHHHHHHHTTPPPTT----TT--HHHHHHHHHHHHHHHHHHTT--TTTTHHHHHHHHHHHHHTTGGG-SSGGGSTTHHHHHHHHHHHHHHHHHHSEEEEE-HHHHHHHHHHHHGGG----TT-HHHHHHHHTTTTTTHHHHHHT--GGG-SSEEEEEEEE--SS-----SS--TTSPPPTT---EES-SSPBP--SS---HHHHHHHHHTTS----SPPP------SSSHHHHHHHHHHHHHTTSS--HHHHHHHHHHHHHHHHHHHHHH--